Protein AF-0000000080321339 (afdb_homodimer)

Sequence (202 aa):
MTEELPDSTEELVVEAVRKAAEKTNPALVRVLEVHLKETTGMGLDVAYRDADAFIESVKKLFGEYGARFFELAIIGEIRDTFGIATAADTLRDVVRELKGMMTEELPDSTEELVVEAVRKAAEKTNPALVRVLEVHLKETTGMGLDVAYRDADAFIESVKKLFGEYGARFFELAIIGEIRDTFGIATAADTLRDVVRELKGM

pLDDT: mean 93.7, std 9.7, range [41.5, 98.88]

Structure (mmCIF, N/CA/C/O backbone):
data_AF-0000000080321339-model_v1
#
loop_
_entity.id
_entity.type
_entity.pdbx_description
1 polymer 'Nitrosopumilus output domain-containing protein'
#
loop_
_atom_site.group_PDB
_atom_site.id
_atom_site.type_symbol
_atom_site.label_atom_id
_atom_site.label_alt_id
_atom_site.label_comp_id
_atom_site.label_asym_id
_atom_site.label_entity_id
_atom_site.label_seq_id
_atom_site.pdbx_PDB_ins_code
_atom_site.Cartn_x
_atom_site.Cartn_y
_atom_site.Cartn_z
_atom_site.occupancy
_atom_site.B_iso_or_equiv
_atom_site.auth_seq_id
_atom_site.auth_comp_id
_atom_site.auth_asym_id
_atom_site.auth_atom_id
_atom_site.pdbx_PDB_model_num
ATOM 1 N N . MET A 1 1 ? -12.359 -5.969 15 1 43.62 1 MET A N 1
ATOM 2 C CA . MET A 1 1 ? -12.484 -5.258 16.266 1 43.62 1 MET A CA 1
ATOM 3 C C . MET A 1 1 ? -12.258 -3.762 16.078 1 43.62 1 MET A C 1
ATOM 5 O O . MET A 1 1 ? -11.242 -3.35 15.508 1 43.62 1 MET A O 1
ATOM 9 N N . THR A 1 2 ? -13.25 -3.023 16.266 1 48.56 2 THR A N 1
ATOM 10 C CA . THR A 1 2 ? -13.266 -1.59 16 1 48.56 2 THR A CA 1
ATOM 11 C C . THR A 1 2 ? -12.25 -0.866 16.891 1 48.56 2 THR A C 1
ATOM 13 O O . THR A 1 2 ? -12.375 -0.875 18.125 1 48.56 2 THR A O 1
ATOM 16 N N . GLU A 1 3 ? -11 -0.865 16.531 1 57 3 GLU A N 1
ATOM 17 C CA . GLU A 1 3 ? -10.102 -0.059 17.359 1 57 3 GLU A CA 1
ATOM 18 C C . GLU A 1 3 ? -10.703 1.316 17.641 1 57 3 GLU A C 1
ATOM 20 O O . GLU A 1 3 ? -11.422 1.871 16.812 1 57 3 GLU A O 1
ATOM 25 N N . GLU A 1 4 ? -10.68 1.662 18.891 1 65.06 4 GLU A N 1
ATOM 26 C CA . GLU A 1 4 ? -11.148 2.975 19.312 1 65.06 4 GLU A CA 1
ATOM 27 C C . GLU A 1 4 ? -10.594 4.078 18.422 1 65.06 4 GLU A C 1
ATOM 29 O O . GLU A 1 4 ? -9.422 4.051 18.047 1 65.06 4 GLU A O 1
ATOM 34 N N . LEU A 1 5 ? -11.5 4.879 17.844 1 71.25 5 LEU A N 1
ATOM 35 C CA . LEU A 1 5 ? -11.125 6.012 17 1 71.25 5 LEU A CA 1
ATOM 36 C C . LEU A 1 5 ? -10.195 6.957 17.766 1 71.25 5 LEU A C 1
ATOM 38 O O . LEU A 1 5 ? -10.422 7.254 18.938 1 71.25 5 LEU A O 1
ATOM 42 N N . PRO A 1 6 ? -9.125 7.301 17.047 1 79.25 6 PRO A N 1
ATOM 43 C CA . PRO A 1 6 ? -8.211 8.273 17.656 1 79.25 6 PRO A CA 1
ATOM 44 C C . PRO A 1 6 ? -8.906 9.594 18 1 79.25 6 PRO A C 1
ATOM 46 O O . PRO A 1 6 ? -9.961 9.906 17.438 1 79.25 6 PRO A O 1
ATOM 49 N N . ASP A 1 7 ? -8.391 10.391 18.891 1 82.81 7 ASP A N 1
ATOM 50 C CA . ASP A 1 7 ? -8.969 11.617 19.438 1 82.81 7 ASP A CA 1
ATOM 51 C C . ASP A 1 7 ? -9.023 12.719 18.391 1 82.81 7 ASP A C 1
ATOM 53 O O . ASP A 1 7 ? -9.82 13.656 18.5 1 82.81 7 ASP A O 1
ATOM 57 N N . SER A 1 8 ? -8.148 12.648 17.453 1 93 8 SER A N 1
ATOM 58 C CA . SER A 1 8 ? -8.102 13.648 16.391 1 93 8 SER A CA 1
ATOM 59 C C . SER A 1 8 ? -7.824 13 15.039 1 93 8 SER A C 1
ATOM 61 O O . SER A 1 8 ? -7.359 11.867 14.969 1 93 8 SER A O 1
ATOM 63 N N . THR A 1 9 ? -8.055 13.781 13.984 1 95.44 9 THR A N 1
ATOM 64 C CA . THR A 1 9 ? -7.766 13.289 12.648 1 95.44 9 THR A CA 1
ATOM 65 C C . THR A 1 9 ? -6.258 13.188 12.422 1 95.44 9 THR A C 1
ATOM 67 O O . THR A 1 9 ? -5.793 12.32 11.68 1 95.44 9 THR A O 1
ATOM 70 N N . GLU A 1 10 ? -5.562 14.078 13.062 1 96.62 10 GLU A N 1
ATOM 71 C CA . GLU A 1 10 ? -4.105 13.984 13.008 1 96.62 10 GLU A CA 1
ATOM 72 C C . GLU A 1 10 ? -3.617 12.664 13.586 1 96.62 10 GLU A C 1
ATOM 74 O O . GLU A 1 10 ? -2.812 11.961 12.961 1 96.62 10 GLU A O 1
ATOM 79 N N . GLU A 1 11 ? -4.086 12.266 14.758 1 96.69 11 GLU A N 1
ATOM 80 C CA . GLU A 1 11 ? -3.703 11.008 15.391 1 96.69 11 GLU A CA 1
ATOM 81 C C . GLU A 1 11 ? -4.11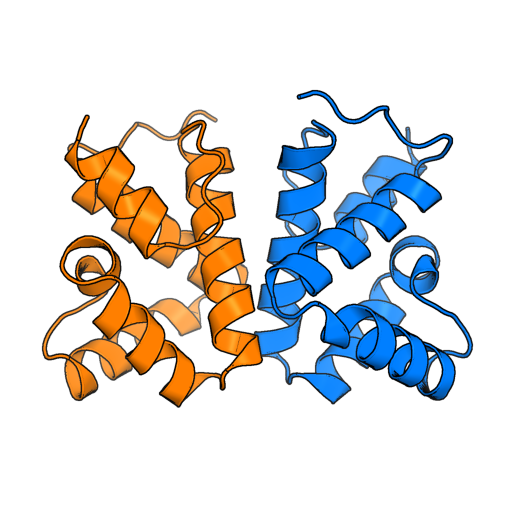3 9.812 14.531 1 96.69 11 GLU A C 1
ATOM 83 O O . GLU A 1 11 ? -3.412 8.805 14.492 1 96.69 11 GLU A O 1
ATOM 88 N N . LEU A 1 12 ? -5.25 9.977 13.922 1 96.56 12 LEU A N 1
ATOM 89 C CA . LEU A 1 12 ? -5.738 8.922 13.031 1 96.56 12 LEU A CA 1
ATOM 90 C C . LEU A 1 12 ? -4.746 8.664 11.906 1 96.56 12 LEU A C 1
ATOM 92 O O . LEU A 1 12 ? -4.398 7.516 11.633 1 96.56 12 LEU A O 1
ATOM 96 N N . VAL A 1 13 ? -4.254 9.703 11.266 1 98 13 VAL A N 1
ATOM 97 C CA . VAL A 1 13 ? -3.322 9.562 10.156 1 98 13 VAL A CA 1
ATOM 98 C C . VAL A 1 13 ? -1.993 9.008 10.656 1 98 13 VAL A C 1
ATOM 100 O O . VAL A 1 13 ? -1.409 8.117 10.031 1 98 13 VAL A O 1
ATOM 103 N N . VAL A 1 14 ? -1.528 9.477 11.766 1 98.19 14 VAL A N 1
ATOM 104 C CA . VAL A 1 14 ? -0.277 9.016 12.359 1 98.19 14 VAL A CA 1
ATOM 105 C C . VAL A 1 14 ? -0.374 7.527 12.672 1 98.19 14 VAL A C 1
ATOM 107 O O . VAL A 1 14 ? 0.552 6.762 12.383 1 98.19 14 VAL A O 1
ATOM 110 N N . GLU A 1 15 ? -1.452 7.094 13.188 1 97.44 15 GLU A N 1
ATOM 111 C CA . GLU A 1 15 ? -1.646 5.684 13.516 1 97.44 15 GLU A CA 1
ATOM 112 C C . GLU A 1 15 ? -1.708 4.828 12.258 1 97.44 15 GLU A C 1
ATOM 114 O O . GLU A 1 15 ? -1.212 3.701 12.242 1 97.44 15 GLU A O 1
ATOM 119 N N . ALA A 1 16 ? -2.367 5.359 11.25 1 97.31 16 ALA A N 1
ATOM 120 C CA . ALA A 1 16 ? -2.414 4.633 9.984 1 97.31 16 ALA A CA 1
ATOM 121 C C . ALA A 1 16 ? -1.013 4.422 9.422 1 97.31 16 ALA A C 1
ATOM 123 O O . ALA A 1 16 ? -0.689 3.336 8.938 1 97.31 16 ALA A O 1
ATOM 124 N N . VAL A 1 17 ? -0.16 5.465 9.445 1 98.5 17 VAL A N 1
ATOM 125 C CA . VAL A 1 17 ? 1.228 5.359 9 1 98.5 17 VAL A CA 1
ATOM 126 C C . VAL A 1 17 ? 1.954 4.305 9.828 1 98.5 17 VAL A C 1
ATOM 128 O O . VAL A 1 17 ? 2.646 3.443 9.281 1 98.5 17 VAL A O 1
ATOM 131 N N . ARG A 1 18 ? 1.815 4.379 11.125 1 97.94 18 ARG A N 1
ATOM 132 C CA . ARG A 1 18 ? 2.471 3.449 12.039 1 97.94 18 ARG A CA 1
ATOM 133 C C . ARG A 1 18 ? 2.062 2.01 11.742 1 97.94 18 ARG A C 1
ATOM 135 O O . ARG A 1 18 ? 2.916 1.126 11.641 1 97.94 18 ARG A O 1
ATOM 142 N N . LYS A 1 19 ? 0.807 1.792 11.57 1 96.5 19 LYS A N 1
ATOM 143 C CA . LYS A 1 19 ? 0.297 0.444 11.34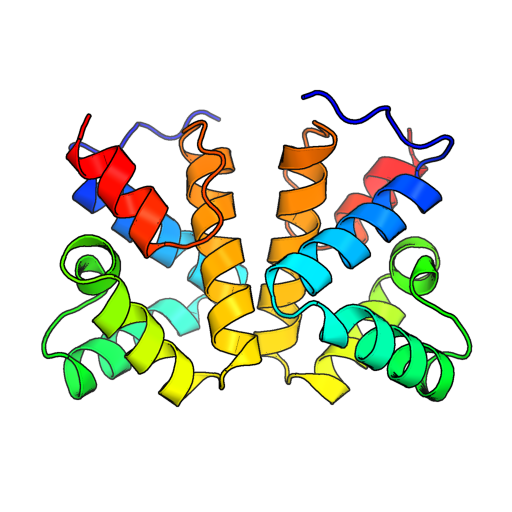4 1 96.5 19 LYS A CA 1
ATOM 144 C C . LYS A 1 19 ? 0.783 -0.104 10 1 96.5 19 LYS A C 1
ATOM 146 O O . LYS A 1 19 ? 1.188 -1.265 9.914 1 96.5 19 LYS A O 1
ATOM 151 N N . ALA A 1 20 ? 0.712 0.737 8.93 1 97.12 20 ALA A N 1
ATOM 152 C CA . ALA A 1 20 ? 1.227 0.312 7.629 1 97.12 20 ALA A CA 1
ATOM 153 C C . ALA A 1 20 ? 2.701 -0.072 7.719 1 97.12 20 ALA A C 1
ATOM 155 O O . ALA A 1 20 ? 3.115 -1.1 7.18 1 97.12 20 ALA A O 1
ATOM 156 N N . ALA A 1 21 ? 3.469 0.73 8.414 1 98.19 21 ALA A N 1
ATOM 157 C CA . ALA A 1 21 ? 4.898 0.468 8.578 1 98.19 21 ALA A CA 1
ATOM 158 C C . ALA A 1 21 ? 5.129 -0.798 9.398 1 98.19 21 ALA A C 1
ATOM 160 O O . ALA A 1 21 ? 5.965 -1.632 9.039 1 98.19 21 ALA A O 1
ATOM 161 N N . GLU A 1 22 ? 4.379 -0.923 10.469 1 96.94 22 GLU A N 1
ATOM 162 C CA . GLU A 1 22 ? 4.539 -2.068 11.359 1 96.94 22 GLU A CA 1
ATOM 163 C C . GLU A 1 22 ? 4.223 -3.377 10.633 1 96.94 22 GLU A C 1
ATOM 165 O O . GLU A 1 22 ? 4.883 -4.391 10.859 1 96.94 22 GLU A O 1
ATOM 170 N N . LYS A 1 23 ? 3.186 -3.379 9.805 1 94.12 23 LYS A N 1
ATOM 171 C CA . LYS A 1 23 ?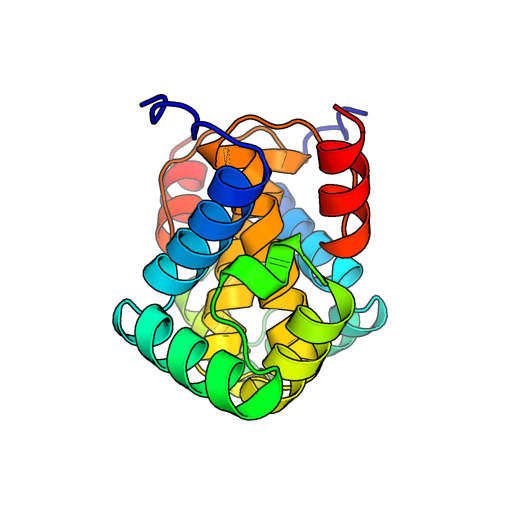 2.809 -4.566 9.039 1 94.12 23 LYS A CA 1
ATOM 172 C C . LYS A 1 23 ? 3.912 -4.965 8.062 1 94.12 23 LYS A C 1
ATOM 174 O O . LYS A 1 23 ? 4.012 -6.129 7.672 1 94.12 23 LYS A O 1
ATOM 179 N N . THR A 1 24 ? 4.691 -3.982 7.602 1 94.5 24 THR A N 1
ATOM 180 C CA . THR A 1 24 ? 5.816 -4.246 6.711 1 94.5 24 THR A CA 1
ATOM 181 C C . THR A 1 24 ? 7.004 -4.809 7.488 1 94.5 24 THR A C 1
ATOM 183 O O . THR A 1 24 ? 7.512 -5.883 7.164 1 94.5 24 THR A O 1
ATOM 186 N N . ASN A 1 25 ? 7.445 -4.137 8.406 1 94.75 25 ASN A N 1
ATOM 187 C CA . ASN A 1 25 ? 8.531 -4.449 9.328 1 94.75 25 ASN A CA 1
ATOM 188 C C . ASN A 1 25 ? 8.422 -3.641 10.617 1 94.75 25 ASN A C 1
ATOM 190 O O . ASN A 1 25 ? 8.477 -2.41 10.594 1 94.75 25 ASN A O 1
ATOM 194 N N . PRO A 1 26 ? 8.281 -4.344 11.75 1 92.94 26 PRO A N 1
ATOM 195 C CA . PRO A 1 26 ? 8.117 -3.621 13.008 1 92.94 26 PRO A CA 1
ATOM 196 C C . PRO A 1 26 ? 9.219 -2.598 13.25 1 92.94 26 PRO A C 1
ATOM 198 O O . PRO A 1 26 ? 8.984 -1.555 13.867 1 92.94 26 PRO A O 1
ATOM 201 N N . ALA A 1 27 ? 10.398 -2.85 12.766 1 94.81 27 ALA A N 1
ATOM 202 C CA . ALA A 1 27 ? 11.516 -1.935 12.984 1 94.81 27 ALA A CA 1
ATOM 203 C C . ALA A 1 27 ? 11.406 -0.711 12.078 1 94.81 27 ALA A C 1
ATOM 205 O O . ALA A 1 27 ? 12.094 0.291 12.297 1 94.81 27 ALA A O 1
ATOM 206 N N . LEU A 1 28 ? 10.578 -0.796 11.078 1 97.31 28 LEU A N 1
ATOM 207 C CA . LEU A 1 28 ? 10.484 0.267 10.086 1 97.31 28 LEU A CA 1
ATOM 208 C C . LEU A 1 28 ? 9.922 1.542 10.711 1 97.31 28 LEU A C 1
ATOM 210 O O . LEU A 1 28 ? 10.242 2.646 10.273 1 97.31 28 LEU A O 1
ATOM 214 N N . VAL A 1 29 ? 9.055 1.424 11.766 1 97.75 29 VAL A N 1
ATOM 215 C CA . VAL A 1 29 ? 8.484 2.594 12.422 1 97.75 29 VAL A CA 1
ATOM 216 C C . VAL A 1 29 ? 9.594 3.502 12.938 1 97.75 29 VAL A C 1
ATOM 218 O O . VAL A 1 29 ? 9.578 4.711 12.695 1 97.75 29 VAL A O 1
ATOM 221 N N . ARG A 1 30 ? 10.617 2.939 13.555 1 97.31 30 ARG A N 1
ATOM 222 C CA . ARG A 1 30 ? 11.734 3.709 14.094 1 97.31 30 ARG A CA 1
ATOM 223 C C . ARG A 1 30 ? 12.586 4.297 12.977 1 97.31 30 ARG A C 1
ATOM 225 O O . ARG A 1 30 ? 13 5.453 13.047 1 97.31 30 ARG A O 1
ATOM 232 N N . VAL A 1 31 ? 12.82 3.473 11.938 1 97.44 31 VAL A N 1
ATOM 233 C CA . VAL A 1 31 ? 13.602 3.93 10.78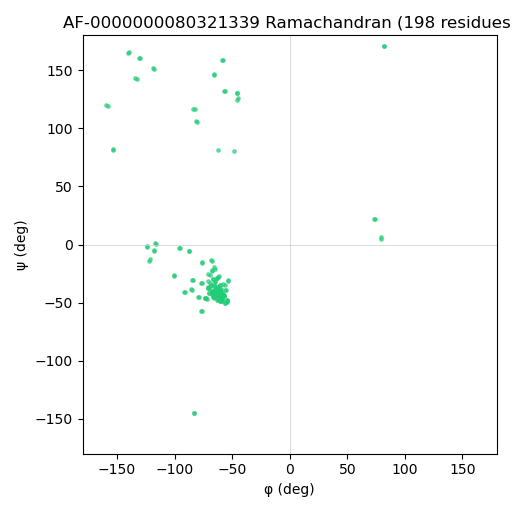9 1 97.44 31 VAL A CA 1
ATOM 234 C C . VAL A 1 31 ? 12.914 5.137 10.148 1 97.44 31 VAL A C 1
ATOM 236 O O . VAL A 1 31 ? 13.562 6.145 9.859 1 97.44 31 VAL A O 1
ATOM 239 N N . LEU A 1 32 ? 11.602 5.047 9.984 1 98.19 32 LEU A N 1
ATOM 240 C CA . LEU A 1 32 ? 10.828 6.133 9.398 1 98.19 32 LEU A CA 1
ATOM 241 C C . LEU A 1 32 ? 10.906 7.387 10.258 1 98.19 32 LEU A C 1
ATOM 243 O O . LEU A 1 32 ? 11.117 8.484 9.742 1 98.19 32 LEU A O 1
ATOM 247 N N . GLU A 1 33 ? 10.734 7.219 11.547 1 98.06 33 GLU A N 1
ATOM 248 C CA . GLU A 1 33 ? 10.766 8.352 12.469 1 98.06 33 GLU A CA 1
ATOM 249 C C . GLU A 1 33 ? 12.102 9.078 12.414 1 98.06 33 GLU A C 1
ATOM 251 O O . GLU A 1 33 ? 12.141 10.305 12.312 1 98.06 33 GLU A O 1
ATOM 256 N N . VAL A 1 34 ? 13.156 8.305 12.477 1 98.19 34 VAL A N 1
ATOM 257 C CA . VAL A 1 34 ? 14.492 8.898 12.453 1 98.19 34 VAL A CA 1
ATOM 258 C C . VAL A 1 34 ? 14.711 9.617 11.125 1 98.19 34 VAL A C 1
ATOM 260 O O . VAL A 1 34 ? 15.156 10.766 11.102 1 98.19 34 VAL A O 1
ATOM 263 N N . HIS A 1 35 ? 14.398 8.977 10.039 1 98.5 35 HIS A N 1
ATOM 264 C CA . HIS A 1 35 ? 14.578 9.539 8.703 1 98.5 35 HIS A CA 1
ATOM 265 C C . HIS A 1 35 ? 13.766 10.812 8.531 1 98.5 35 HIS A C 1
ATOM 267 O O . HIS A 1 35 ? 14.266 11.812 8.008 1 98.5 35 HIS A O 1
ATOM 273 N N . LEU A 1 36 ? 12.477 10.797 8.961 1 98.69 36 LEU A N 1
ATOM 274 C CA . LEU A 1 36 ? 11.602 11.953 8.836 1 98.69 36 LEU A CA 1
ATOM 275 C C . LEU A 1 36 ? 12.125 13.117 9.68 1 98.69 36 LEU A C 1
ATOM 277 O O . LEU A 1 36 ? 12.109 14.266 9.227 1 98.69 36 LEU A O 1
ATOM 281 N N . LYS A 1 37 ? 12.555 12.805 10.859 1 98.31 37 LYS A N 1
ATOM 282 C CA . LYS A 1 37 ? 13.109 13.852 11.703 1 98.31 37 LYS A CA 1
ATOM 283 C C . LYS A 1 37 ? 14.328 14.5 11.047 1 98.31 37 LYS A C 1
ATOM 285 O O . LYS A 1 37 ? 14.484 15.719 11.086 1 98.31 37 LYS A O 1
ATOM 290 N N . GLU A 1 38 ? 15.164 13.703 10.445 1 98.38 38 GLU A N 1
ATOM 291 C CA . GLU A 1 38 ? 16.375 14.195 9.805 1 98.38 38 GLU A CA 1
ATOM 292 C C . GLU A 1 38 ? 16.062 15.023 8.57 1 98.38 38 GLU A C 1
ATOM 294 O O . GLU A 1 38 ? 16.75 16 8.273 1 98.38 38 GLU A O 1
ATOM 299 N N . THR A 1 39 ? 15.055 14.641 7.879 1 98.12 39 THR A N 1
ATOM 300 C CA . THR A 1 39 ? 14.852 15.219 6.559 1 98.12 39 THR A CA 1
ATOM 301 C C . THR A 1 39 ? 13.789 16.312 6.605 1 98.12 39 THR A C 1
ATOM 303 O O . THR A 1 39 ? 13.773 17.203 5.754 1 98.12 39 THR A O 1
ATOM 306 N N . THR A 1 40 ? 12.82 16.297 7.551 1 98.06 40 THR A N 1
ATOM 307 C CA . THR A 1 40 ? 11.719 17.25 7.555 1 98.06 40 THR A CA 1
ATOM 308 C C . THR A 1 40 ? 11.68 18.031 8.867 1 98.06 40 THR A C 1
ATOM 310 O O . THR A 1 40 ? 10.969 19.031 8.984 1 98.06 40 THR A O 1
ATOM 313 N N . GLY A 1 41 ? 12.414 17.547 9.844 1 98.06 41 GLY A N 1
ATOM 314 C CA . GLY A 1 41 ? 12.383 18.141 11.164 1 98.06 41 GLY A CA 1
ATOM 315 C C . GLY A 1 41 ? 11.18 17.719 11.984 1 98.06 41 GLY A C 1
ATOM 316 O O . GLY A 1 41 ? 10.977 18.203 13.094 1 98.06 41 GLY A O 1
ATOM 317 N N . MET A 1 42 ? 10.32 16.75 11.523 1 98.12 42 MET A N 1
ATOM 318 C CA . MET A 1 42 ? 9.117 16.266 12.188 1 98.12 42 MET A CA 1
ATOM 319 C C . MET A 1 42 ? 9.086 14.75 12.227 1 98.12 42 MET A C 1
ATOM 321 O O . MET A 1 42 ? 9.836 14.094 11.5 1 98.12 42 MET A O 1
ATOM 325 N N . GLY A 1 43 ? 8.281 14.125 13.141 1 97.88 43 GLY A N 1
ATOM 326 C CA . GLY A 1 43 ? 8.055 12.688 13.18 1 97.88 43 GLY A CA 1
ATOM 327 C C . GLY A 1 43 ? 6.977 12.234 12.219 1 97.88 43 GLY A C 1
ATOM 328 O O . GLY A 1 43 ? 6.809 12.812 11.141 1 97.88 43 GLY A O 1
ATOM 329 N N . LEU A 1 44 ? 6.266 11.25 12.641 1 98.62 44 LEU A N 1
ATOM 330 C CA . LEU A 1 44 ? 5.23 10.672 11.789 1 98.62 44 LEU A CA 1
ATOM 331 C C . LEU A 1 44 ? 4.113 11.672 11.539 1 98.62 44 LEU A C 1
ATOM 333 O O . LEU A 1 44 ? 3.369 11.547 10.562 1 98.62 44 LEU A O 1
ATOM 337 N N . ASP A 1 45 ? 4.004 12.68 12.359 1 98.06 45 ASP A N 1
ATOM 338 C CA . ASP A 1 45 ? 2.912 13.641 12.258 1 98.06 45 ASP A CA 1
ATOM 339 C C . ASP A 1 45 ? 3.039 14.484 10.992 1 98.06 45 ASP A C 1
ATOM 341 O O . ASP A 1 45 ? 2.076 15.133 10.57 1 98.06 45 ASP A O 1
ATOM 345 N N . VAL A 1 46 ? 4.207 14.43 10.359 1 98.75 46 VAL A N 1
ATOM 346 C CA . VAL A 1 46 ? 4.391 15.172 9.117 1 98.75 46 VAL A CA 1
ATOM 347 C C . VAL A 1 46 ? 3.424 14.656 8.055 1 98.75 46 VAL A C 1
ATOM 349 O O . VAL A 1 46 ? 3.008 15.398 7.164 1 98.75 46 VAL A O 1
ATOM 352 N N . ALA A 1 47 ? 3.039 13.383 8.148 1 98.75 47 ALA A N 1
ATOM 353 C CA . ALA A 1 47 ? 2.102 12.797 7.195 1 98.75 47 ALA A CA 1
ATOM 354 C C . ALA A 1 47 ? 0.796 13.586 7.152 1 98.75 47 ALA A C 1
ATOM 356 O O . ALA A 1 47 ? 0.17 13.703 6.098 1 98.75 47 ALA A O 1
ATOM 357 N N . TYR A 1 48 ? 0.385 14.109 8.297 1 98.44 48 TYR A N 1
ATOM 358 C CA . TYR A 1 48 ? -0.842 14.891 8.398 1 98.44 48 TYR A CA 1
ATOM 359 C C . TYR A 1 48 ? -0.563 16.375 8.188 1 98.44 48 TYR A C 1
ATOM 361 O O . TYR A 1 48 ? -1.319 17.062 7.496 1 98.44 48 TYR A O 1
ATOM 369 N N . ARG A 1 49 ? 0.472 16.844 8.719 1 98.38 49 ARG A N 1
ATOM 370 C CA . ARG A 1 49 ? 0.753 18.281 8.75 1 98.38 49 ARG A CA 1
ATOM 371 C C . ARG A 1 49 ? 1.249 18.766 7.395 1 98.38 49 ARG A C 1
ATOM 373 O O . ARG A 1 49 ? 0.987 19.906 7.008 1 98.38 49 ARG A O 1
ATOM 380 N N . ASP A 1 50 ? 1.96 17.953 6.691 1 98.44 50 ASP A N 1
ATOM 381 C CA . ASP A 1 50 ? 2.51 18.266 5.375 1 98.44 50 ASP A CA 1
ATOM 382 C C . ASP A 1 50 ? 2.715 17 4.551 1 98.44 50 ASP A C 1
ATOM 384 O O . ASP A 1 50 ? 3.842 16.516 4.406 1 98.44 50 ASP A O 1
ATOM 388 N N . ALA A 1 51 ? 1.632 16.516 3.928 1 98.5 51 ALA A N 1
ATOM 389 C CA . ALA A 1 51 ? 1.612 15.234 3.225 1 98.5 51 ALA A CA 1
ATOM 390 C C . ALA A 1 51 ? 2.623 15.219 2.08 1 98.5 51 ALA A C 1
ATOM 392 O O . ALA A 1 51 ? 3.238 14.195 1.799 1 98.5 51 ALA A O 1
ATOM 393 N N . ASP A 1 52 ? 2.869 16.359 1.376 1 98.31 52 ASP A N 1
ATOM 394 C CA . ASP A 1 52 ? 3.824 16.422 0.275 1 98.31 52 ASP A CA 1
ATOM 395 C C . ASP A 1 52 ? 5.254 16.203 0.773 1 98.31 52 ASP A C 1
ATOM 397 O O . ASP A 1 52 ? 6.016 15.445 0.179 1 98.31 52 ASP A O 1
ATOM 401 N N . ALA A 1 53 ? 5.539 16.875 1.919 1 98.62 53 ALA A N 1
ATOM 402 C CA . ALA A 1 53 ? 6.867 16.703 2.496 1 98.62 53 ALA A CA 1
ATOM 403 C C . ALA A 1 53 ? 7.082 15.266 2.955 1 98.62 53 ALA A C 1
ATOM 405 O O . ALA A 1 53 ? 8.18 14.719 2.818 1 98.62 53 ALA A O 1
ATOM 406 N N . PHE A 1 54 ? 6.035 14.688 3.543 1 98.88 54 PHE A N 1
ATOM 407 C CA . PHE A 1 54 ? 6.09 13.289 3.957 1 98.88 54 PHE A CA 1
ATOM 408 C C . PHE A 1 54 ? 6.43 12.391 2.775 1 98.88 54 PHE A C 1
ATOM 410 O O . PHE A 1 54 ? 7.371 11.594 2.842 1 98.88 54 PHE A O 1
ATOM 417 N N . ILE A 1 55 ? 5.719 12.531 1.66 1 98.56 55 ILE A N 1
ATOM 418 C CA . ILE A 1 55 ? 5.875 11.648 0.512 1 98.56 55 ILE A CA 1
ATOM 419 C C . ILE A 1 55 ? 7.25 11.859 -0.12 1 98.56 55 ILE A C 1
ATOM 421 O O . ILE A 1 55 ? 7.906 10.898 -0.527 1 98.56 55 ILE A O 1
ATOM 425 N N . GLU A 1 56 ? 7.73 13.109 -0.225 1 98.44 56 GLU A N 1
ATOM 426 C CA . GLU A 1 56 ? 9.062 13.375 -0.761 1 98.44 56 GLU A CA 1
ATOM 427 C C . GLU A 1 56 ? 10.141 12.711 0.089 1 98.44 56 GLU A C 1
ATOM 429 O O . GLU A 1 56 ? 11.117 12.172 -0.443 1 98.44 56 GLU A O 1
ATOM 434 N N . SER A 1 57 ? 9.969 12.766 1.405 1 98.56 57 SER A N 1
ATOM 435 C CA . SER A 1 57 ? 10.93 12.133 2.303 1 98.56 57 SER A CA 1
ATOM 436 C C . SER A 1 57 ? 10.922 10.609 2.137 1 98.56 57 SER A C 1
ATOM 438 O O . SER A 1 57 ? 11.984 9.984 2.109 1 98.56 57 SER A O 1
ATOM 440 N N . VAL A 1 58 ? 9.773 10.008 2.012 1 98.25 58 VAL A N 1
ATOM 441 C CA . VAL A 1 58 ? 9.625 8.562 1.854 1 98.25 58 VAL A CA 1
ATOM 442 C C . VAL A 1 58 ? 10.227 8.125 0.521 1 98.25 58 VAL A C 1
ATOM 444 O O . VAL A 1 58 ? 10.836 7.059 0.428 1 98.25 58 VAL A O 1
ATOM 447 N N . LYS A 1 59 ? 10.117 8.961 -0.513 1 97.75 59 LYS A N 1
ATOM 448 C CA . LYS A 1 59 ? 10.727 8.672 -1.806 1 97.75 59 LYS A CA 1
ATOM 449 C C . LYS A 1 59 ? 12.242 8.531 -1.681 1 97.75 59 LYS A C 1
ATOM 451 O O . LYS A 1 59 ? 12.852 7.699 -2.35 1 97.75 59 LYS A O 1
ATOM 456 N N . LYS A 1 60 ? 12.766 9.352 -0.858 1 97.31 60 LYS A N 1
ATOM 457 C CA . LYS A 1 60 ? 14.211 9.297 -0.651 1 97.31 60 LYS A CA 1
ATOM 458 C C . LYS A 1 60 ? 14.625 7.98 -0.011 1 97.31 60 LYS A C 1
ATOM 460 O O . LYS A 1 60 ? 15.711 7.465 -0.285 1 97.31 60 LYS A O 1
ATOM 465 N N . LEU A 1 61 ? 13.766 7.457 0.774 1 95.62 61 LEU A N 1
ATOM 466 C CA . LEU A 1 61 ? 14.078 6.25 1.527 1 95.62 61 LEU A CA 1
ATOM 467 C C . LEU A 1 61 ? 13.789 5.004 0.7 1 95.62 61 LEU A C 1
ATOM 469 O O . LEU A 1 61 ? 14.562 4.043 0.726 1 95.62 61 LEU A O 1
ATOM 473 N N . PHE A 1 62 ? 12.734 4.957 -0.083 1 96.19 62 PHE A N 1
ATOM 474 C CA . PHE A 1 62 ? 12.258 3.719 -0.689 1 96.19 62 PHE A CA 1
ATOM 475 C C . PHE A 1 62 ? 12.172 3.857 -2.205 1 96.19 62 PHE A C 1
ATOM 477 O O . PHE A 1 62 ? 11.789 2.912 -2.898 1 96.19 62 PHE A O 1
ATOM 484 N N . GLY A 1 63 ? 12.477 5.016 -2.779 1 94.81 63 GLY A N 1
ATOM 485 C CA . GLY A 1 63 ? 12.312 5.25 -4.203 1 94.81 63 GLY A CA 1
ATOM 486 C C . GLY A 1 63 ? 10.891 5.613 -4.586 1 94.81 63 GLY A C 1
ATOM 487 O O . GLY A 1 63 ? 9.992 5.594 -3.744 1 94.81 63 GLY A O 1
ATOM 488 N N . GLU A 1 64 ? 10.688 6.027 -5.832 1 95.19 64 GLU A N 1
ATOM 489 C CA . GLU A 1 64 ? 9.422 6.547 -6.336 1 95.19 64 GLU A CA 1
ATOM 490 C C . GLU A 1 64 ? 8.312 5.512 -6.207 1 95.19 64 GLU A C 1
ATOM 492 O O . GLU A 1 64 ? 7.254 5.797 -5.645 1 95.19 64 GLU A O 1
ATOM 497 N N . TYR A 1 65 ? 8.562 4.281 -6.621 1 94.88 65 TYR A N 1
ATOM 498 C CA . TYR A 1 65 ? 7.539 3.242 -6.598 1 94.88 65 TYR A CA 1
ATOM 499 C C . TYR A 1 65 ? 7.246 2.799 -5.168 1 94.88 65 TYR A C 1
ATOM 501 O O . TYR A 1 65 ? 6.082 2.662 -4.781 1 94.88 65 TYR A O 1
ATOM 509 N N . GLY A 1 66 ? 8.336 2.545 -4.379 1 96.5 66 GLY A N 1
ATOM 510 C CA . GLY A 1 66 ? 8.148 2.18 -2.986 1 96.5 66 GLY A CA 1
ATOM 511 C C . GLY A 1 66 ? 7.332 3.195 -2.207 1 96.5 66 GLY A C 1
ATOM 512 O O . GLY A 1 66 ? 6.473 2.824 -1.402 1 96.5 66 GLY A O 1
ATOM 513 N N . ALA A 1 67 ? 7.559 4.445 -2.492 1 97.56 67 ALA A N 1
ATOM 514 C CA . ALA A 1 67 ? 6.836 5.512 -1.805 1 97.56 67 ALA A CA 1
ATOM 515 C C . ALA A 1 67 ? 5.355 5.496 -2.174 1 97.56 67 ALA A C 1
ATOM 517 O O . ALA A 1 67 ? 4.492 5.672 -1.31 1 97.56 67 ALA A O 1
ATOM 518 N N . ARG A 1 68 ? 5.066 5.301 -3.412 1 97.81 68 ARG A N 1
ATOM 519 C CA . ARG A 1 68 ? 3.682 5.273 -3.865 1 97.81 68 ARG A CA 1
ATOM 520 C C . ARG A 1 68 ? 2.939 4.074 -3.281 1 97.81 68 ARG A C 1
ATOM 522 O O . ARG A 1 68 ? 1.799 4.203 -2.832 1 97.81 68 ARG A O 1
ATOM 529 N N . PHE A 1 69 ? 3.633 2.92 -3.26 1 97.88 69 PHE A N 1
ATOM 530 C CA . PHE A 1 69 ? 3.035 1.741 -2.646 1 97.88 69 PHE A CA 1
ATOM 531 C C . PHE A 1 69 ? 2.723 1.997 -1.176 1 97.88 69 PHE A C 1
ATOM 533 O O . PHE A 1 69 ? 1.642 1.651 -0.696 1 97.88 69 PHE A O 1
ATOM 540 N N . PHE A 1 70 ? 3.689 2.578 -0.469 1 98.38 70 PHE A N 1
ATOM 541 C CA . PHE A 1 70 ? 3.506 2.869 0.947 1 98.38 70 PHE A CA 1
ATOM 542 C C . PHE A 1 70 ? 2.328 3.814 1.157 1 98.38 70 PHE A C 1
ATOM 544 O O . PHE A 1 70 ? 1.526 3.623 2.072 1 98.38 70 PHE A O 1
ATOM 551 N N . GLU A 1 71 ? 2.275 4.816 0.3 1 98.44 71 GLU A N 1
ATOM 552 C CA . GLU A 1 71 ? 1.16 5.758 0.336 1 98.44 71 GLU A CA 1
ATOM 553 C C . GLU A 1 71 ? -0.178 5.031 0.237 1 98.44 71 GLU A C 1
ATOM 555 O O . GLU A 1 71 ? -1.091 5.289 1.023 1 98.44 71 GLU A O 1
ATOM 560 N N . LEU A 1 72 ? -0.288 4.168 -0.708 1 96.88 72 LEU A N 1
ATOM 561 C CA . LEU A 1 72 ? -1.516 3.4 -0.891 1 96.88 72 LEU A CA 1
ATOM 562 C C . LEU A 1 72 ? -1.8 2.531 0.33 1 96.88 72 LEU A C 1
ATOM 564 O O . LEU A 1 72 ? -2.957 2.365 0.723 1 96.88 72 LEU A O 1
ATOM 568 N N . ALA A 1 73 ? -0.75 1.928 0.916 1 96.56 73 ALA A N 1
ATOM 569 C CA . ALA A 1 73 ? -0.923 1.113 2.117 1 96.56 73 ALA A CA 1
ATOM 570 C C . ALA A 1 73 ? -1.475 1.948 3.27 1 96.56 73 ALA A C 1
ATOM 572 O O . ALA A 1 73 ? -2.334 1.485 4.023 1 96.56 73 ALA A O 1
ATOM 573 N N . ILE A 1 74 ? -0.98 3.111 3.422 1 97.94 74 ILE A N 1
ATOM 574 C CA . ILE A 1 74 ? -1.443 4.008 4.477 1 97.94 74 ILE A CA 1
ATOM 575 C C . ILE A 1 74 ? -2.924 4.32 4.273 1 97.94 74 ILE A C 1
ATOM 577 O O . ILE A 1 74 ? -3.715 4.25 5.219 1 97.94 74 ILE A O 1
ATOM 581 N N . ILE A 1 75 ? -3.268 4.625 3.062 1 97.25 75 ILE A N 1
ATOM 582 C CA . ILE A 1 75 ? -4.652 4.957 2.748 1 97.25 75 ILE A CA 1
ATOM 583 C C . ILE A 1 75 ? -5.543 3.742 3.008 1 97.25 75 ILE A C 1
ATOM 585 O O . ILE A 1 75 ? -6.652 3.881 3.531 1 97.25 75 ILE A O 1
ATOM 589 N N . GLY A 1 76 ? -5.031 2.594 2.695 1 94.31 76 GLY A N 1
ATOM 590 C CA . GLY A 1 76 ? -5.75 1.375 3.035 1 94.31 76 GLY A CA 1
ATOM 591 C C . GLY A 1 76 ? -6.016 1.233 4.52 1 94.31 76 GLY A C 1
ATOM 592 O O . GLY A 1 76 ? -7.109 0.83 4.926 1 94.31 76 GLY A O 1
ATOM 593 N N . GLU A 1 77 ? -5.035 1.552 5.293 1 94.75 77 GLU A N 1
ATOM 594 C CA . GLU A 1 77 ? -5.211 1.486 6.738 1 94.75 77 GLU A CA 1
ATOM 595 C C . GLU A 1 77 ? -6.297 2.455 7.203 1 94.75 77 GLU A C 1
ATOM 597 O O . GLU A 1 77 ? -7.082 2.133 8.094 1 94.75 77 GLU A O 1
ATOM 602 N N . ILE A 1 78 ? -6.293 3.602 6.637 1 95.25 78 ILE A N 1
ATOM 603 C CA . ILE A 1 78 ? -7.281 4.613 7.008 1 95.25 78 ILE A CA 1
ATOM 604 C C . ILE A 1 78 ? -8.688 4.086 6.734 1 95.25 78 ILE A C 1
ATOM 606 O O . ILE A 1 78 ? -9.586 4.23 7.566 1 95.25 78 ILE A O 1
ATOM 610 N N . ARG A 1 79 ? -8.812 3.436 5.668 1 92.88 79 ARG A N 1
ATOM 611 C CA . ARG A 1 79 ? -10.109 2.875 5.309 1 92.88 79 ARG A CA 1
ATOM 612 C C . ARG A 1 79 ? -10.445 1.671 6.18 1 92.88 79 ARG A C 1
ATOM 614 O O . ARG A 1 79 ? -11.531 1.604 6.762 1 92.88 79 ARG A O 1
ATOM 621 N N . ASP A 1 80 ? -9.484 0.807 6.332 1 88.31 80 ASP A N 1
ATOM 622 C CA . ASP A 1 80 ? -9.727 -0.501 6.934 1 88.31 80 ASP A CA 1
ATOM 623 C C . ASP A 1 80 ? -9.789 -0.403 8.453 1 88.31 80 ASP A C 1
ATOM 625 O O . ASP A 1 80 ? -10.648 -1.022 9.086 1 88.31 80 ASP A O 1
ATOM 629 N N . THR A 1 81 ? -8.898 0.277 8.945 1 86.75 81 THR A N 1
ATOM 630 C CA . THR A 1 81 ? -8.75 0.302 10.398 1 86.75 81 THR A CA 1
ATOM 631 C C . THR A 1 81 ? -9.688 1.338 11.016 1 86.75 81 THR A C 1
ATOM 633 O O . THR A 1 81 ? -10.281 1.096 12.07 1 86.75 81 THR A O 1
ATOM 636 N N . PHE A 1 82 ? -9.953 2.406 10.242 1 87.94 82 PHE A N 1
ATOM 637 C CA . PHE A 1 82 ? -10.672 3.488 10.898 1 87.94 82 PHE A CA 1
ATOM 638 C C . PHE A 1 82 ? -12.023 3.723 10.234 1 87.94 82 PHE A C 1
ATOM 640 O O . PHE A 1 82 ? -12.789 4.586 10.664 1 87.94 82 PHE A O 1
ATOM 647 N N . GLY A 1 83 ? -12.25 3.02 9.18 1 87.5 83 GLY A N 1
ATOM 648 C CA . GLY A 1 83 ? -13.57 3.018 8.578 1 87.5 83 GLY A CA 1
ATOM 649 C C . GLY A 1 83 ? -13.898 4.309 7.844 1 87.5 83 GLY A C 1
ATOM 650 O O . GLY A 1 83 ? -15.062 4.688 7.734 1 87.5 83 GLY A O 1
ATOM 651 N N . ILE A 1 84 ? -12.867 5 7.473 1 88 84 ILE A N 1
ATOM 652 C CA . ILE A 1 84 ? -13.086 6.254 6.758 1 88 84 ILE A CA 1
ATOM 653 C C . ILE A 1 84 ? -13.289 5.969 5.27 1 88 84 ILE A C 1
ATOM 655 O O . ILE A 1 84 ? -12.391 5.473 4.594 1 88 84 ILE A O 1
ATOM 659 N N . ALA A 1 85 ? -14.43 6.297 4.859 1 87.06 85 ALA A N 1
ATOM 660 C CA . ALA A 1 85 ? -14.742 6.102 3.447 1 87.06 85 ALA A CA 1
ATOM 661 C C . ALA A 1 85 ? -14.18 7.234 2.598 1 87.06 85 ALA A C 1
ATOM 663 O O . ALA A 1 85 ? -14.469 8.406 2.848 1 87.06 85 ALA A O 1
ATOM 664 N N . THR A 1 86 ? -13.156 7.004 1.903 1 90.56 86 THR A N 1
ATOM 665 C CA . THR A 1 86 ? -12.586 7.973 0.969 1 90.56 86 THR A CA 1
ATOM 666 C C . THR A 1 86 ? -12.281 7.312 -0.374 1 90.56 86 THR A C 1
ATOM 668 O O . THR A 1 86 ? -11.836 6.164 -0.421 1 90.56 86 THR A O 1
ATOM 671 N N . ALA A 1 87 ? -12.516 8.086 -1.436 1 88.5 87 ALA A N 1
ATOM 672 C CA . ALA A 1 87 ? -12.172 7.617 -2.775 1 88.5 87 ALA A CA 1
ATOM 673 C C . ALA A 1 87 ? -10.805 8.133 -3.203 1 88.5 87 ALA A C 1
ATOM 675 O O . ALA A 1 87 ? -10.32 7.809 -4.289 1 88.5 87 ALA A O 1
ATOM 676 N N . ALA A 1 88 ? -10.219 8.945 -2.32 1 92.12 88 ALA A N 1
ATOM 677 C CA . ALA A 1 88 ? -8.93 9.539 -2.648 1 92.12 88 ALA A CA 1
ATOM 678 C C . ALA A 1 88 ? -7.84 8.477 -2.754 1 92.12 88 ALA A C 1
ATOM 680 O O . ALA A 1 88 ? -7.824 7.516 -1.981 1 92.12 88 ALA A O 1
ATOM 681 N N . ASP A 1 89 ? -6.91 8.773 -3.688 1 91.56 89 ASP A N 1
ATOM 682 C CA . ASP A 1 89 ? -5.84 7.797 -3.885 1 91.56 89 ASP A CA 1
ATOM 683 C C . ASP A 1 89 ? -4.48 8.383 -3.52 1 91.56 89 ASP A C 1
ATOM 685 O O . ASP A 1 89 ? -3.443 7.766 -3.758 1 91.56 89 ASP A O 1
ATOM 689 N N . THR A 1 90 ? -4.496 9.594 -3.096 1 97 90 THR A N 1
ATOM 690 C CA . THR A 1 90 ? -3.268 10.18 -2.574 1 97 90 THR A CA 1
ATOM 691 C C . THR A 1 90 ? -3.438 10.578 -1.11 1 97 90 THR A C 1
ATOM 693 O O . THR A 1 90 ? -4.543 10.914 -0.679 1 97 90 THR A O 1
ATOM 696 N N . LEU A 1 91 ? -2.363 10.562 -0.389 1 98.25 91 LEU A N 1
ATOM 697 C CA . LEU A 1 91 ? -2.4 10.945 1.018 1 98.25 91 LEU A CA 1
ATOM 698 C C . LEU A 1 91 ? -2.771 12.422 1.169 1 98.25 91 LEU A C 1
ATOM 700 O O . LEU A 1 91 ? -3.52 12.781 2.078 1 98.25 91 LEU A O 1
ATOM 704 N N . ARG A 1 92 ? -2.252 13.234 0.246 1 98.19 92 ARG A N 1
ATOM 705 C CA . ARG A 1 92 ? -2.574 14.656 0.255 1 98.19 92 ARG A CA 1
ATOM 706 C C . ARG A 1 92 ? -4.082 14.883 0.229 1 98.19 92 ARG A C 1
ATOM 708 O O . ARG A 1 92 ? -4.617 15.641 1.038 1 98.19 92 ARG A O 1
ATOM 715 N N . ASP A 1 93 ? -4.773 14.195 -0.655 1 97.75 93 ASP A N 1
ATOM 716 C CA . ASP A 1 93 ? -6.211 14.383 -0.815 1 97.75 93 ASP A CA 1
ATOM 717 C C . ASP A 1 93 ? -6.977 13.82 0.38 1 97.75 93 ASP A C 1
ATOM 719 O O . ASP A 1 93 ? -7.977 14.391 0.811 1 97.75 93 ASP A O 1
ATOM 723 N N . VAL A 1 94 ? -6.523 12.703 0.92 1 97.56 94 VAL A N 1
ATOM 724 C CA . VAL A 1 94 ? -7.164 12.133 2.1 1 97.56 94 VAL A CA 1
ATOM 725 C C . VAL A 1 94 ? -7.047 13.102 3.273 1 97.56 94 VAL A C 1
ATOM 727 O O . VAL A 1 94 ? -8.023 13.344 3.986 1 97.56 94 VAL A O 1
ATOM 730 N N . VAL A 1 95 ? -5.859 13.664 3.467 1 97.94 95 VAL A N 1
AT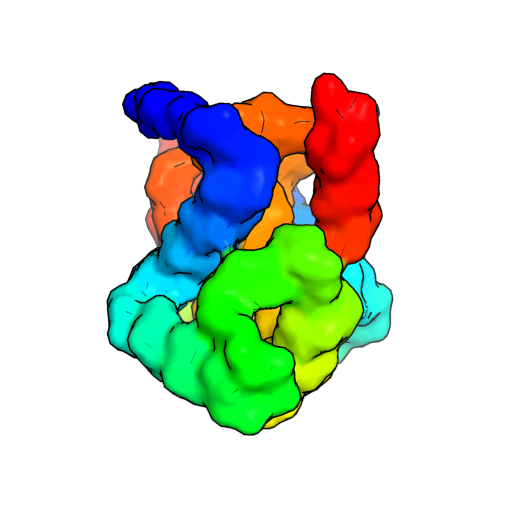OM 731 C CA . VAL A 1 95 ? -5.621 14.594 4.57 1 97.94 95 VAL A CA 1
ATOM 732 C C . VAL A 1 95 ? -6.492 15.836 4.398 1 97.94 95 VAL A C 1
ATOM 734 O O . VAL A 1 95 ? -7.074 16.328 5.367 1 97.94 95 VAL A O 1
ATOM 737 N N . ARG A 1 96 ? -6.59 16.281 3.148 1 97.44 96 ARG A N 1
ATOM 738 C CA . ARG A 1 96 ? -7.457 17.422 2.867 1 97.44 96 ARG A CA 1
ATOM 739 C C . ARG A 1 96 ? -8.906 17.109 3.25 1 97.44 96 ARG A C 1
ATOM 741 O O . ARG A 1 96 ? -9.578 17.938 3.857 1 97.44 96 ARG A O 1
ATOM 748 N N . GLU A 1 97 ? -9.383 15.945 2.896 1 96.44 97 GLU A N 1
ATOM 749 C CA . GLU A 1 97 ? -10.734 15.531 3.258 1 96.44 97 GLU A CA 1
ATOM 750 C C . GLU A 1 97 ? -10.914 15.5 4.773 1 96.44 97 GLU A C 1
ATOM 752 O O . GLU A 1 97 ? -11.938 15.969 5.289 1 96.44 97 GLU A O 1
ATOM 757 N N . LEU A 1 98 ? -9.945 15.008 5.477 1 95.56 98 LEU A N 1
ATOM 758 C CA . LEU A 1 98 ? -10.023 14.844 6.926 1 95.56 98 LEU A CA 1
ATOM 759 C C . LEU A 1 98 ? -9.984 16.188 7.633 1 95.56 98 LEU A C 1
ATOM 761 O O . LEU A 1 98 ? -10.625 16.375 8.664 1 95.56 98 LEU A O 1
ATOM 765 N N . LYS A 1 99 ? -9.219 17.031 7.09 1 95.56 99 LYS A N 1
ATOM 766 C CA . LYS A 1 99 ? -9.141 18.359 7.668 1 95.56 99 LYS A CA 1
ATOM 767 C C . LYS A 1 99 ? -10.453 19.125 7.488 1 95.56 99 LYS A C 1
ATOM 769 O O . LYS A 1 99 ? -10.758 20.047 8.242 1 95.56 99 LYS A O 1
ATOM 774 N N . GLY A 1 100 ? -11.164 18.656 6.484 1 88.38 100 GLY A N 1
ATOM 775 C CA . GLY A 1 100 ? -12.445 19.312 6.242 1 88.38 100 GLY A CA 1
ATOM 776 C C . GLY A 1 100 ? -13.578 18.703 7.051 1 88.38 100 GLY A C 1
ATOM 777 O O . GLY A 1 100 ? -14.711 19.188 6.996 1 88.38 100 GLY A O 1
ATOM 778 N N . MET A 1 101 ? -13.391 17.656 7.758 1 79.06 101 MET A N 1
ATOM 779 C CA . MET A 1 101 ? -14.383 17.031 8.625 1 79.06 101 MET A CA 1
ATOM 780 C C . MET A 1 101 ? -14.438 17.719 9.977 1 79.06 101 MET A C 1
ATOM 782 O O . MET A 1 101 ? -15.516 17.859 10.57 1 79.06 101 MET A O 1
ATOM 786 N N . MET B 1 1 ? -19 3.111 -6.617 1 41.5 1 MET B N 1
ATOM 787 C CA . MET B 1 1 ? -19.672 2.314 -7.637 1 41.5 1 MET B CA 1
ATOM 788 C C . MET B 1 1 ? -19.234 0.855 -7.562 1 41.5 1 MET B C 1
ATOM 790 O O . MET B 1 1 ? -18.031 0.563 -7.5 1 41.5 1 MET B O 1
ATOM 794 N N . THR B 1 2 ? -20.047 0.097 -7.004 1 46.06 2 THR B N 1
ATOM 795 C CA . THR B 1 2 ? -19.797 -1.326 -6.805 1 46.06 2 THR B CA 1
ATOM 796 C C . THR B 1 2 ? -19.312 -1.973 -8.102 1 46.06 2 THR B C 1
ATOM 798 O O . THR B 1 2 ? -20.047 -2.014 -9.094 1 46.06 2 THR B O 1
ATOM 801 N N . GLU B 1 3 ? -18.031 -1.817 -8.414 1 56.62 3 GLU B N 1
ATOM 802 C CA . GLU B 1 3 ? -17.641 -2.533 -9.625 1 56.62 3 GLU B CA 1
ATOM 803 C C . GLU B 1 3 ? -18.188 -3.961 -9.625 1 56.62 3 GLU B C 1
ATOM 805 O O . GLU B 1 3 ? -18.328 -4.574 -8.562 1 56.62 3 GLU B O 1
ATOM 810 N N . GLU B 1 4 ? -18.797 -4.34 -10.688 1 64.38 4 GLU B N 1
ATOM 811 C CA . GLU B 1 4 ? -19.281 -5.707 -10.844 1 64.38 4 GLU B CA 1
ATOM 812 C C . GLU B 1 4 ? -18.234 -6.723 -10.398 1 64.38 4 GLU B C 1
ATOM 814 O O . GLU B 1 4 ? -17.047 -6.562 -10.688 1 64.38 4 GLU B O 1
ATOM 819 N N . LEU B 1 5 ? -18.594 -7.633 -9.484 1 70.94 5 LEU B N 1
ATOM 820 C CA . LEU B 1 5 ? -17.734 -8.695 -8.984 1 70.94 5 LEU B CA 1
ATOM 821 C C . LEU B 1 5 ? -17.219 -9.562 -10.133 1 70.94 5 LEU B C 1
ATOM 823 O O . LEU B 1 5 ? -17.984 -9.914 -11.031 1 70.94 5 LEU B O 1
ATOM 827 N N . PRO B 1 6 ? -15.906 -9.773 -10.07 1 78.75 6 PRO B N 1
ATOM 828 C CA . PRO B 1 6 ? -15.336 -10.664 -11.086 1 78.75 6 PRO B CA 1
ATOM 829 C C . PRO B 1 6 ? -15.953 -12.062 -11.062 1 78.75 6 PRO B C 1
ATOM 831 O O . PRO B 1 6 ? -16.531 -12.469 -10.047 1 78.75 6 PRO B O 1
ATOM 834 N N . ASP B 1 7 ? -15.883 -12.836 -12.094 1 82.62 7 ASP B N 1
ATOM 835 C CA . ASP B 1 7 ? -16.531 -14.125 -12.297 1 82.62 7 ASP B CA 1
ATOM 836 C C . ASP B 1 7 ? -15.898 -15.195 -11.406 1 82.62 7 ASP B C 1
ATOM 838 O O . ASP B 1 7 ? -16.531 -16.219 -11.125 1 82.62 7 ASP B O 1
ATOM 842 N N . SER B 1 8 ? -14.68 -14.992 -11.047 1 92.94 8 SER B N 1
ATOM 843 C CA . SER B 1 8 ? -13.977 -15.953 -10.203 1 92.94 8 SER B CA 1
ATOM 844 C C . SER B 1 8 ? -13.102 -15.242 -9.18 1 92.94 8 SER B C 1
ATOM 846 O O . SER B 1 8 ? -12.789 -14.055 -9.328 1 92.94 8 SER B O 1
ATOM 848 N N . THR B 1 9 ? -12.672 -16 -8.188 1 95.38 9 THR B N 1
ATOM 849 C CA . THR B 1 9 ? -11.773 -15.445 -7.184 1 95.38 9 THR B CA 1
ATOM 850 C C . THR B 1 9 ? -10.398 -15.172 -7.785 1 95.38 9 THR B C 1
ATOM 852 O O . THR B 1 9 ? -9.711 -14.234 -7.375 1 95.38 9 THR B O 1
ATOM 855 N N . GLU B 1 10 ? -10.016 -15.992 -8.719 1 96.62 10 GLU B N 1
ATOM 856 C CA . GLU B 1 10 ? -8.773 -15.734 -9.438 1 96.62 10 GLU B CA 1
ATOM 857 C C . GLU B 1 10 ? -8.812 -14.383 -10.148 1 96.62 10 GLU B C 1
ATOM 859 O O . GLU B 1 10 ? -7.891 -13.578 -10.016 1 96.62 10 GLU B O 1
ATOM 864 N N . GLU B 1 11 ? -9.883 -14.078 -10.891 1 96.62 11 GLU B N 1
ATOM 865 C CA . GLU B 1 11 ? -10.031 -12.805 -11.586 1 96.62 11 GLU B CA 1
ATOM 866 C C . GLU B 1 11 ? -10.055 -11.641 -10.602 1 96.62 11 GLU B C 1
ATOM 868 O O . GLU B 1 11 ? -9.547 -10.555 -10.906 1 96.62 11 GLU B O 1
ATOM 873 N N . LEU B 1 12 ? -10.672 -11.914 -9.492 1 96.44 12 LEU B N 1
ATOM 874 C CA . LEU B 1 12 ? -10.727 -10.898 -8.445 1 96.44 12 LEU B CA 1
ATOM 875 C C . LEU B 1 12 ? -9.328 -10.492 -8 1 96.44 12 LEU B C 1
ATOM 877 O O . LEU B 1 12 ? -9.016 -9.305 -7.91 1 96.44 12 LEU B O 1
ATOM 881 N N . VAL B 1 13 ? -8.469 -11.438 -7.746 1 97.94 13 VAL B N 1
ATOM 882 C CA . VAL B 1 13 ? -7.109 -11.164 -7.289 1 97.94 13 VAL B CA 1
ATOM 883 C C . VAL B 1 13 ? -6.316 -10.484 -8.406 1 97.94 13 VAL B C 1
ATOM 885 O O . VAL B 1 13 ? -5.594 -9.516 -8.156 1 97.94 13 VAL B O 1
ATOM 888 N N . VAL B 1 14 ? -6.445 -10.938 -9.609 1 98.12 14 VAL B N 1
ATOM 889 C CA . VAL B 1 14 ? -5.754 -10.352 -10.758 1 98.12 14 VAL B CA 1
ATOM 890 C C . VAL B 1 14 ? -6.164 -8.891 -10.93 1 98.12 14 VAL B C 1
ATOM 892 O O . VAL B 1 14 ? -5.316 -8.023 -11.148 1 98.12 14 VAL B O 1
ATOM 895 N N . GLU B 1 15 ? -7.41 -8.602 -10.789 1 97.25 15 GLU B N 1
ATOM 896 C CA . GLU B 1 15 ? -7.902 -7.234 -10.914 1 97.25 15 GLU B CA 1
ATOM 897 C C . GLU B 1 15 ? -7.379 -6.355 -9.789 1 97.25 15 GLU B C 1
ATOM 899 O O . GLU B 1 15 ? -7.078 -5.18 -9.992 1 97.25 15 GLU B O 1
ATOM 904 N N . ALA B 1 16 ? -7.355 -6.914 -8.594 1 97.19 16 ALA B N 1
ATOM 905 C CA . ALA B 1 16 ? -6.809 -6.16 -7.473 1 97.19 16 ALA B CA 1
ATOM 906 C C . ALA B 1 16 ? -5.352 -5.781 -7.723 1 97.19 16 ALA B C 1
ATOM 908 O O . ALA B 1 16 ? -4.938 -4.656 -7.441 1 97.19 16 ALA B O 1
ATOM 909 N N . VAL B 1 17 ? -4.523 -6.727 -8.234 1 98.5 17 VAL B N 1
ATOM 910 C CA . VAL B 1 17 ? -3.131 -6.457 -8.586 1 98.5 17 VAL B CA 1
ATOM 911 C C . VAL B 1 17 ? -3.068 -5.355 -9.641 1 98.5 17 VAL B C 1
ATOM 913 O O . VAL B 1 17 ? -2.289 -4.41 -9.508 1 98.5 17 VAL B O 1
ATOM 916 N N . ARG B 1 18 ? -3.863 -5.477 -10.664 1 97.88 18 ARG B N 1
ATOM 917 C CA . ARG B 1 18 ? -3.893 -4.508 -11.758 1 97.88 18 ARG B CA 1
ATOM 918 C C . ARG B 1 18 ? -4.238 -3.113 -11.242 1 97.88 18 ARG B C 1
ATOM 920 O O . ARG B 1 18 ? -3.561 -2.139 -11.578 1 97.88 18 ARG B O 1
ATOM 927 N N . LYS B 1 19 ? -5.227 -3.023 -10.43 1 96.38 19 LYS B N 1
ATOM 928 C CA . LYS B 1 19 ? -5.68 -1.733 -9.914 1 96.38 19 LYS B CA 1
ATOM 929 C C . LYS B 1 19 ? -4.621 -1.097 -9.016 1 96.38 19 LYS B C 1
ATOM 931 O O . LYS B 1 19 ? -4.355 0.103 -9.117 1 96.38 19 LYS B O 1
ATOM 936 N N . ALA B 1 20 ? -4.043 -1.919 -8.094 1 97 20 ALA B N 1
ATOM 937 C CA . ALA B 1 20 ? -2.967 -1.404 -7.25 1 97 20 ALA B CA 1
ATOM 938 C C . ALA B 1 20 ? -1.813 -0.87 -8.094 1 97 20 ALA B C 1
ATOM 940 O O . ALA B 1 20 ? -1.283 0.209 -7.824 1 97 20 ALA B O 1
ATOM 941 N N . ALA B 1 21 ? -1.432 -1.588 -9.117 1 98.12 21 ALA B N 1
ATOM 942 C CA . ALA B 1 21 ? -0.347 -1.181 -10.008 1 98.12 21 ALA B CA 1
ATOM 943 C C . ALA B 1 21 ? -0.717 0.081 -10.781 1 98.12 21 ALA B C 1
ATOM 945 O O . ALA B 1 21 ? 0.087 1.01 -10.891 1 98.12 21 ALA B O 1
ATOM 946 N N . GLU B 1 22 ? -1.925 0.109 -11.273 1 96.94 22 GLU B N 1
ATOM 947 C CA . GLU B 1 22 ? -2.379 1.25 -12.062 1 96.94 22 GLU B CA 1
ATOM 948 C C . GLU B 1 22 ? -2.4 2.527 -11.227 1 96.94 22 GLU B C 1
ATOM 950 O O . GLU B 1 22 ? -2.053 3.602 -11.719 1 96.94 22 GLU B O 1
ATOM 955 N N . LYS B 1 23 ? -2.854 2.412 -9.977 1 94.19 23 LYS B N 1
ATOM 956 C CA . LYS B 1 23 ? -2.891 3.562 -9.078 1 94.19 23 LYS B CA 1
ATOM 957 C C . LYS B 1 23 ? -1.484 4.086 -8.797 1 94.19 23 LYS B C 1
ATOM 959 O O . LYS B 1 23 ? -1.307 5.266 -8.477 1 94.19 23 LYS B O 1
ATOM 964 N N . THR B 1 24 ? -0.49 3.197 -8.852 1 94.5 24 THR B N 1
ATOM 965 C CA . THR B 1 24 ? 0.903 3.588 -8.664 1 94.5 24 THR B CA 1
ATOM 966 C C . THR B 1 24 ? 1.444 4.277 -9.914 1 94.5 24 THR B C 1
ATOM 968 O O . THR B 1 24 ? 1.958 5.395 -9.844 1 94.5 24 THR B O 1
ATOM 971 N N . ASN B 1 25 ? 1.395 3.67 -10.961 1 94.62 25 ASN B N 1
ATOM 972 C CA . ASN B 1 25 ? 1.791 4.098 -12.297 1 94.62 25 ASN B CA 1
ATOM 973 C C . ASN B 1 25 ? 1.111 3.258 -13.383 1 94.62 25 ASN B C 1
ATOM 975 O O . ASN B 1 25 ? 1.277 2.037 -13.422 1 94.62 25 ASN B O 1
ATOM 979 N N . PRO B 1 26 ? 0.337 3.922 -14.25 1 92.81 26 PRO B N 1
ATOM 980 C CA . PRO B 1 26 ? -0.387 3.158 -15.266 1 92.81 26 PRO B CA 1
ATOM 981 C C . PRO B 1 26 ? 0.529 2.25 -16.078 1 92.81 26 PRO B C 1
ATOM 983 O O . PRO B 1 26 ? 0.107 1.178 -16.531 1 92.81 26 PRO B O 1
ATOM 986 N N . ALA B 1 27 ? 1.742 2.641 -16.266 1 94.75 27 ALA B N 1
ATOM 987 C CA . ALA B 1 27 ? 2.67 1.851 -17.062 1 94.75 27 ALA B CA 1
ATOM 988 C C . ALA B 1 27 ? 3.184 0.645 -16.281 1 94.75 27 ALA B C 1
ATOM 990 O O . ALA B 1 27 ? 3.762 -0.278 -16.859 1 94.75 27 ALA B O 1
ATOM 991 N N . LEU B 1 28 ? 2.998 0.647 -15.008 1 97.38 28 LEU B N 1
ATOM 992 C CA . LEU B 1 28 ? 3.559 -0.391 -14.148 1 97.38 28 LEU B CA 1
ATOM 993 C C . LEU B 1 28 ? 2.908 -1.741 -14.438 1 97.38 28 LEU B C 1
ATOM 995 O O . LEU B 1 28 ? 3.5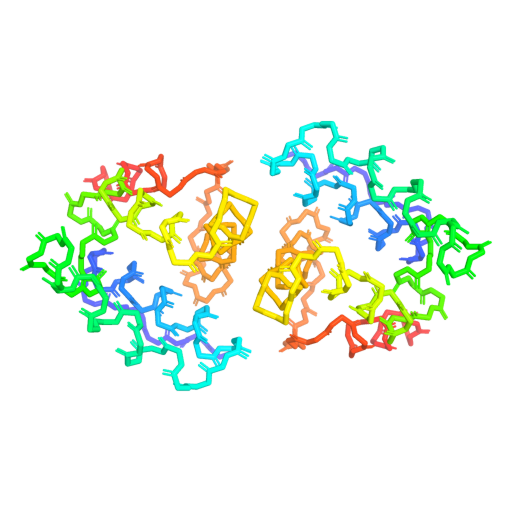45 -2.785 -14.281 1 97.38 28 LEU B O 1
ATOM 999 N N . VAL B 1 29 ? 1.623 -1.762 -14.875 1 97.75 29 VAL B N 1
ATOM 1000 C CA . VAL B 1 29 ? 0.929 -3.012 -15.172 1 97.75 29 VAL B CA 1
ATOM 1001 C C . VAL B 1 29 ? 1.706 -3.799 -16.219 1 97.75 29 VAL B C 1
ATOM 1003 O O . VAL B 1 29 ? 1.954 -4.996 -16.062 1 97.75 29 VAL B O 1
ATOM 1006 N N . ARG B 1 30 ? 2.186 -3.135 -17.266 1 97.19 30 ARG B N 1
ATOM 1007 C CA . ARG B 1 30 ? 2.932 -3.787 -18.344 1 97.19 30 ARG B CA 1
ATOM 1008 C C . ARG B 1 30 ? 4.301 -4.246 -17.859 1 97.19 30 ARG B C 1
ATOM 1010 O O . ARG B 1 30 ? 4.742 -5.352 -18.172 1 97.19 30 ARG B O 1
ATOM 1017 N N . VAL B 1 31 ? 4.938 -3.375 -17.062 1 97.31 31 VAL B N 1
ATOM 1018 C CA . VAL B 1 31 ? 6.246 -3.711 -16.516 1 97.31 31 VAL B CA 1
ATOM 1019 C C . VAL B 1 31 ? 6.133 -4.965 -15.656 1 97.31 31 VAL B C 1
ATOM 1021 O O . VAL B 1 31 ? 6.945 -5.887 -15.781 1 97.31 31 VAL B O 1
ATOM 1024 N N . LEU B 1 32 ? 5.098 -5.016 -14.836 1 98.12 32 LEU B N 1
ATOM 1025 C CA . LEU B 1 32 ? 4.875 -6.16 -13.961 1 98.12 32 LEU B CA 1
ATOM 1026 C C . LEU B 1 32 ? 4.621 -7.426 -14.773 1 98.12 32 LEU B C 1
ATOM 1028 O O . LEU B 1 32 ? 5.184 -8.484 -14.477 1 98.12 32 LEU B O 1
ATOM 1032 N N . GLU B 1 33 ? 3.795 -7.32 -15.781 1 98 33 GLU B N 1
ATOM 1033 C CA . GLU B 1 33 ? 3.455 -8.469 -16.609 1 98 33 GLU B CA 1
ATOM 1034 C C . GLU B 1 33 ? 4.695 -9.047 -17.281 1 98 33 GLU B C 1
ATOM 1036 O O . GLU B 1 33 ? 4.914 -10.258 -17.266 1 98 33 GLU B O 1
ATOM 1041 N N . VAL B 1 34 ? 5.473 -8.164 -17.875 1 98.19 34 VAL B N 1
ATOM 1042 C CA . VAL B 1 34 ? 6.676 -8.602 -18.578 1 98.19 34 VAL B CA 1
ATOM 1043 C C . VAL B 1 34 ? 7.633 -9.258 -17.578 1 98.19 34 VAL B C 1
ATOM 1045 O O . VAL B 1 34 ? 8.148 -10.352 -17.828 1 98.19 34 VAL B O 1
ATOM 1048 N N . HIS B 1 35 ? 7.867 -8.633 -16.469 1 98.5 35 HIS B N 1
ATOM 1049 C CA . HIS B 1 35 ? 8.781 -9.133 -15.445 1 98.5 35 HIS B CA 1
ATOM 1050 C C . HIS B 1 35 ? 8.312 -10.484 -14.914 1 98.5 35 HIS B C 1
ATOM 1052 O O . HIS B 1 35 ? 9.117 -11.406 -14.758 1 98.5 35 HIS B O 1
ATOM 1058 N N . LEU B 1 36 ? 7.004 -10.602 -14.602 1 98.62 36 LEU B N 1
ATOM 1059 C CA . LEU B 1 36 ? 6.453 -11.844 -14.078 1 98.62 36 LEU B CA 1
ATOM 1060 C C . LEU B 1 36 ? 6.578 -12.969 -15.102 1 98.62 36 LEU B C 1
ATOM 1062 O O . LEU B 1 36 ? 6.926 -14.094 -14.75 1 98.62 36 LEU B O 1
ATOM 1066 N N . LYS B 1 37 ? 6.289 -12.656 -16.328 1 98.25 37 LYS B N 1
ATOM 1067 C CA . LYS B 1 37 ? 6.43 -13.664 -17.375 1 98.25 37 LYS B CA 1
ATOM 1068 C C . LYS B 1 37 ? 7.871 -14.148 -17.469 1 98.25 37 LYS B C 1
ATOM 1070 O O . LYS B 1 37 ? 8.117 -15.352 -17.625 1 98.25 37 LYS B O 1
ATOM 1075 N N . GLU B 1 38 ? 8.797 -13.242 -17.375 1 98.31 38 GLU B N 1
ATOM 1076 C CA . GLU B 1 38 ? 10.211 -13.578 -17.484 1 98.31 38 GLU B CA 1
ATOM 1077 C C . GLU B 1 38 ? 10.688 -14.398 -16.297 1 98.31 38 GLU B C 1
ATOM 1079 O O . GLU B 1 38 ? 11.531 -15.289 -16.438 1 98.31 38 GLU B O 1
ATOM 1084 N N . THR B 1 39 ? 10.156 -14.117 -15.172 1 98.06 39 THR B N 1
ATOM 1085 C CA . THR B 1 39 ? 10.742 -14.68 -13.961 1 98.06 39 THR B CA 1
ATOM 1086 C C . THR B 1 39 ? 9.945 -15.883 -13.477 1 98.06 39 THR B C 1
ATOM 1088 O O . THR B 1 39 ? 10.469 -16.75 -12.773 1 98.06 39 THR B O 1
ATOM 1091 N N . THR B 1 40 ? 8.625 -15.984 -13.766 1 97.94 40 THR B N 1
ATOM 1092 C CA . THR B 1 40 ? 7.797 -17.062 -13.227 1 97.94 40 THR B CA 1
ATOM 1093 C C . THR B 1 40 ? 7.16 -17.875 -14.352 1 97.94 40 THR B C 1
ATOM 1095 O O . THR B 1 40 ? 6.605 -18.953 -14.109 1 97.94 40 THR B O 1
ATOM 1098 N N . GLY B 1 41 ? 7.234 -17.359 -15.547 1 98 41 GLY B N 1
ATOM 1099 C CA . GLY B 1 41 ? 6.578 -18 -16.672 1 98 41 GLY B CA 1
ATOM 1100 C C . GLY B 1 41 ? 5.086 -17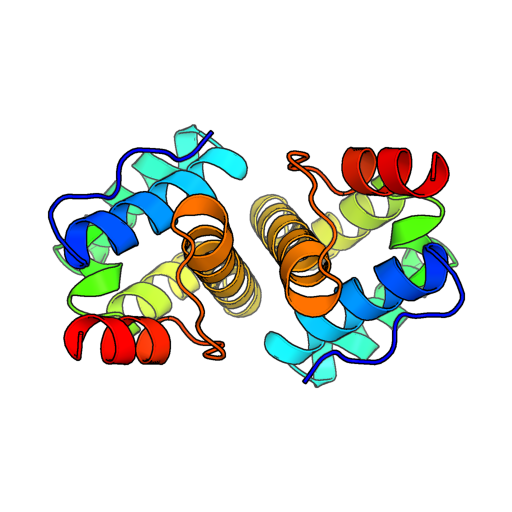.734 -16.734 1 98 41 GLY B C 1
ATOM 1101 O O . GLY B 1 41 ? 4.383 -18.281 -17.578 1 98 41 GLY B O 1
ATOM 1102 N N . MET B 1 42 ? 4.488 -16.875 -15.852 1 98.06 42 MET B N 1
ATOM 1103 C CA . MET B 1 42 ? 3.068 -16.547 -15.773 1 98.06 42 MET B CA 1
ATOM 1104 C C . MET B 1 42 ? 2.857 -15.031 -15.734 1 98.06 42 MET B C 1
ATOM 1106 O O . MET B 1 42 ? 3.803 -14.273 -15.5 1 98.06 42 MET B O 1
ATOM 1110 N N . GLY B 1 43 ? 1.633 -14.508 -16.062 1 97.81 43 GLY B N 1
ATOM 1111 C CA . GLY B 1 43 ? 1.264 -13.109 -15.93 1 97.81 43 GLY B CA 1
ATOM 1112 C C . GLY B 1 43 ? 0.806 -12.742 -14.531 1 97.81 43 GLY B C 1
ATOM 1113 O O . GLY B 1 43 ? 1.3 -13.297 -13.547 1 97.81 43 GLY B O 1
ATOM 1114 N N . LEU B 1 44 ? -0.129 -11.852 -14.484 1 98.62 44 LEU B N 1
ATOM 1115 C CA . LEU B 1 44 ? -0.621 -11.367 -13.203 1 98.62 44 LEU B CA 1
ATOM 1116 C C . LEU B 1 44 ? -1.314 -12.477 -12.422 1 98.62 44 LEU B C 1
ATOM 1118 O O . LEU B 1 44 ? -1.438 -12.406 -11.195 1 98.62 44 LEU B O 1
ATOM 1122 N N . ASP B 1 45 ? -1.759 -13.516 -13.094 1 98.06 45 ASP B N 1
ATOM 1123 C CA . ASP B 1 45 ? -2.521 -14.586 -12.461 1 98.06 45 ASP B CA 1
ATOM 1124 C C . ASP B 1 45 ? -1.651 -15.375 -11.477 1 98.06 45 ASP B C 1
ATOM 1126 O O . ASP B 1 45 ? -2.168 -16.109 -10.641 1 98.06 45 ASP B O 1
ATOM 1130 N N . VAL B 1 46 ? -0.322 -15.18 -11.555 1 98.75 46 VAL B N 1
ATOM 1131 C CA . VAL B 1 46 ? 0.57 -15.859 -10.617 1 98.75 46 VAL B CA 1
ATOM 1132 C C . VAL B 1 46 ? 0.255 -15.422 -9.195 1 98.75 46 VAL B C 1
ATOM 1134 O O . VAL B 1 46 ? 0.453 -16.188 -8.242 1 98.75 46 VAL B O 1
ATOM 1137 N N . ALA B 1 47 ? -0.275 -14.203 -9.039 1 98.75 47 ALA B N 1
ATOM 1138 C CA . ALA B 1 47 ? -0.627 -13.695 -7.715 1 98.75 47 ALA B CA 1
ATOM 1139 C C . ALA B 1 47 ? -1.623 -14.625 -7.02 1 98.75 47 ALA B C 1
ATOM 1141 O O . ALA B 1 47 ? -1.593 -14.773 -5.797 1 98.75 47 ALA B O 1
ATOM 1142 N N . TYR B 1 48 ? -2.504 -15.234 -7.789 1 98.44 48 TYR B N 1
ATOM 1143 C CA . TYR B 1 48 ? -3.51 -16.156 -7.258 1 98.44 48 TYR B CA 1
ATOM 1144 C C . TYR B 1 48 ? -3.002 -17.594 -7.277 1 98.44 48 TYR B C 1
ATOM 1146 O O . TYR B 1 48 ? -3.207 -18.328 -6.316 1 98.44 48 TYR B O 1
ATOM 1154 N N . ARG B 1 49 ? -2.355 -17.953 -8.297 1 98.31 49 ARG B N 1
ATOM 1155 C CA . ARG B 1 49 ? -1.975 -19.359 -8.523 1 98.31 49 ARG B CA 1
ATOM 1156 C C . ARG B 1 49 ? -0.792 -19.75 -7.641 1 98.31 49 ARG B C 1
ATOM 1158 O O . ARG B 1 49 ? -0.691 -20.891 -7.203 1 98.31 49 ARG B O 1
ATOM 1165 N N . ASP B 1 50 ? 0.09 -18.844 -7.383 1 98.44 50 ASP B N 1
ATOM 1166 C CA . ASP B 1 50 ? 1.279 -19.047 -6.562 1 98.44 50 ASP B CA 1
ATOM 1167 C C . ASP B 1 50 ? 1.746 -17.734 -5.93 1 98.44 50 ASP B C 1
ATOM 1169 O O . ASP B 1 50 ? 2.725 -17.141 -6.379 1 98.44 50 ASP B O 1
ATOM 1173 N N . ALA B 1 51 ? 1.103 -17.359 -4.812 1 98.5 51 ALA B N 1
ATOM 1174 C CA . ALA B 1 51 ? 1.315 -16.078 -4.164 1 98.5 51 ALA B CA 1
ATOM 1175 C C . ALA B 1 51 ? 2.766 -15.914 -3.721 1 98.5 51 ALA B C 1
ATOM 1177 O O . ALA B 1 51 ? 3.32 -14.812 -3.766 1 98.5 51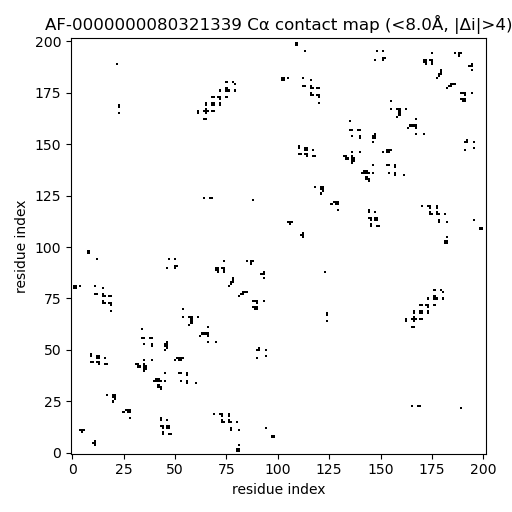 ALA B O 1
ATOM 1178 N N . ASP B 1 52 ? 3.475 -16.969 -3.287 1 98.25 52 ASP B N 1
ATOM 1179 C CA . ASP B 1 52 ? 4.867 -16.906 -2.852 1 98.25 52 ASP B CA 1
ATOM 1180 C C . ASP B 1 52 ? 5.789 -16.547 -4.016 1 98.25 52 ASP B C 1
ATOM 1182 O O . ASP B 1 52 ? 6.66 -15.688 -3.883 1 98.25 52 ASP B O 1
ATOM 1186 N N . ALA B 1 53 ? 5.508 -17.234 -5.148 1 98.56 53 ALA B N 1
ATOM 1187 C CA . ALA B 1 53 ? 6.312 -16.938 -6.328 1 98.56 53 ALA B CA 1
ATOM 1188 C C . ALA B 1 53 ? 6.098 -15.5 -6.789 1 98.56 53 ALA B C 1
ATOM 1190 O O . ALA B 1 53 ? 7.035 -14.828 -7.227 1 98.56 53 ALA B O 1
ATOM 1191 N N . PHE B 1 54 ? 4.836 -15.047 -6.734 1 98.88 54 PHE B N 1
ATOM 1192 C CA . PHE B 1 54 ? 4.512 -13.672 -7.074 1 98.88 54 PHE B CA 1
ATOM 1193 C C . PHE B 1 54 ? 5.32 -12.695 -6.219 1 98.88 54 PHE B C 1
ATOM 1195 O O . PHE B 1 54 ? 5.996 -11.812 -6.746 1 98.88 54 PHE B O 1
ATOM 1202 N N . ILE B 1 55 ? 5.309 -12.883 -4.887 1 98.56 55 ILE B N 1
ATOM 1203 C CA . ILE B 1 55 ? 5.953 -11.953 -3.965 1 98.56 55 ILE B CA 1
ATOM 1204 C C . ILE B 1 55 ? 7.469 -12 -4.16 1 98.56 55 ILE B C 1
ATOM 1206 O O . ILE B 1 55 ? 8.133 -10.961 -4.129 1 98.56 55 ILE B O 1
ATOM 1210 N N . GLU B 1 56 ? 8.062 -13.164 -4.359 1 98.44 56 GLU B N 1
ATOM 1211 C CA . GLU B 1 56 ? 9.492 -13.273 -4.609 1 98.44 56 GLU B CA 1
ATOM 1212 C C . GLU B 1 56 ? 9.891 -12.523 -5.879 1 98.44 56 GLU B C 1
ATOM 1214 O O . GLU B 1 56 ? 10.938 -11.875 -5.926 1 98.44 56 GLU B O 1
ATOM 1219 N N . SER B 1 57 ? 9.062 -12.633 -6.906 1 98.56 57 SER B N 1
ATOM 1220 C CA . SER B 1 57 ? 9.336 -11.93 -8.156 1 98.56 57 SER B CA 1
ATOM 1221 C C . SER B 1 57 ? 9.266 -10.422 -7.961 1 98.56 57 SER B C 1
ATOM 1223 O O . SER B 1 57 ? 10.109 -9.68 -8.477 1 98.56 57 SER B O 1
ATOM 1225 N N . VAL B 1 58 ? 8.273 -9.938 -7.238 1 98.25 58 VAL B N 1
ATOM 1226 C CA . VAL B 1 58 ? 8.094 -8.516 -6.98 1 98.25 58 VAL B CA 1
ATOM 1227 C C . VAL B 1 58 ? 9.258 -7.984 -6.148 1 98.25 58 VAL B C 1
ATOM 1229 O O . VAL B 1 58 ? 9.711 -6.855 -6.359 1 98.25 58 VAL B O 1
ATOM 1232 N N . LYS B 1 59 ? 9.781 -8.789 -5.23 1 97.75 59 LYS B N 1
ATOM 1233 C CA . LYS B 1 59 ? 10.953 -8.398 -4.445 1 97.75 59 LYS B CA 1
ATOM 1234 C C . LYS B 1 59 ? 12.148 -8.109 -5.344 1 97.75 59 LYS B C 1
ATOM 1236 O O . LYS B 1 59 ? 12.93 -7.195 -5.07 1 97.75 59 LYS B O 1
ATOM 1241 N N . LYS B 1 60 ? 12.258 -8.891 -6.332 1 97.31 60 LYS B N 1
ATOM 1242 C CA . LYS B 1 60 ? 13.367 -8.695 -7.262 1 97.31 60 LYS B CA 1
ATOM 1243 C C . LYS B 1 60 ? 13.242 -7.355 -7.984 1 97.31 60 LYS B C 1
ATOM 1245 O O . LYS B 1 60 ? 14.258 -6.727 -8.305 1 97.31 60 LYS B O 1
ATOM 1250 N N . LEU B 1 61 ? 12.047 -6.965 -8.195 1 95.56 61 LEU B N 1
ATOM 1251 C CA . LEU B 1 61 ? 11.797 -5.746 -8.961 1 95.56 61 LEU B CA 1
ATOM 1252 C C . LEU B 1 61 ? 11.859 -4.516 -8.062 1 95.56 61 LEU B C 1
ATOM 1254 O O . LEU B 1 61 ? 12.414 -3.484 -8.453 1 95.56 61 LEU B O 1
ATOM 1258 N N . PHE B 1 62 ? 11.367 -4.551 -6.852 1 96.25 62 PHE B N 1
ATOM 1259 C CA . PHE B 1 62 ? 11.156 -3.352 -6.043 1 96.25 62 PHE B CA 1
ATOM 1260 C C . PHE B 1 62 ? 11.883 -3.469 -4.707 1 96.25 62 PHE B C 1
ATOM 1262 O O . PHE B 1 62 ? 11.812 -2.559 -3.877 1 96.25 62 PHE B O 1
ATOM 1269 N N . GLY B 1 63 ? 12.555 -4.559 -4.422 1 95 63 GLY B N 1
ATOM 1270 C CA . GLY B 1 63 ? 13.188 -4.773 -3.131 1 95 63 GLY B CA 1
ATOM 1271 C C . GLY B 1 63 ? 12.219 -5.277 -2.072 1 95 63 GLY B C 1
ATOM 1272 O O . GLY B 1 63 ? 11.016 -5.371 -2.318 1 95 63 GLY B O 1
ATOM 1273 N N . GLU B 1 64 ? 12.758 -5.684 -0.916 1 95.12 64 GLU B N 1
ATOM 1274 C CA . GLU B 1 64 ? 12 -6.32 0.162 1 95.12 64 GLU B CA 1
ATOM 1275 C C . GLU B 1 64 ? 10.883 -5.41 0.667 1 95.12 64 GLU B C 1
ATOM 1277 O O . GLU B 1 64 ? 9.727 -5.82 0.739 1 95.12 64 GLU B O 1
ATOM 1282 N N . TYR B 1 65 ? 11.195 -4.125 0.913 1 94.94 65 TYR B N 1
ATOM 1283 C CA . TYR B 1 65 ? 10.211 -3.199 1.462 1 94.94 65 TYR B CA 1
ATOM 1284 C C . TYR B 1 65 ? 9.164 -2.83 0.417 1 94.94 65 TYR B C 1
ATOM 1286 O O . TYR B 1 65 ? 7.965 -2.818 0.708 1 94.94 65 TYR B O 1
ATOM 1294 N N . GLY B 1 66 ? 9.633 -2.508 -0.815 1 96.44 66 GLY B N 1
ATOM 1295 C CA . GLY B 1 66 ? 8.703 -2.211 -1.893 1 96.44 66 GLY B CA 1
ATOM 1296 C C . GLY B 1 66 ? 7.711 -3.33 -2.148 1 96.44 66 GLY B C 1
ATOM 1297 O O . GLY B 1 66 ? 6.523 -3.076 -2.357 1 96.44 66 GLY B O 1
ATOM 1298 N N . ALA B 1 67 ? 8.188 -4.535 -2.07 1 97.56 67 ALA B N 1
ATOM 1299 C CA . ALA B 1 67 ? 7.32 -5.688 -2.303 1 97.56 67 ALA B CA 1
ATOM 1300 C C . ALA B 1 67 ? 6.262 -5.812 -1.21 1 97.56 67 ALA B C 1
ATOM 1302 O O . ALA B 1 67 ? 5.098 -6.102 -1.493 1 97.56 67 ALA B O 1
ATOM 1303 N N . ARG B 1 68 ? 6.641 -5.609 -0.007 1 97.75 68 ARG B N 1
ATOM 1304 C CA . ARG B 1 68 ? 5.699 -5.711 1.105 1 97.75 68 ARG B CA 1
ATOM 1305 C C . ARG B 1 68 ? 4.641 -4.617 1.03 1 97.75 68 ARG B C 1
ATOM 1307 O O . ARG B 1 68 ? 3.455 -4.879 1.242 1 97.75 68 ARG B O 1
ATOM 1314 N N . PHE B 1 69 ? 5.098 -3.422 0.68 1 97.88 69 PHE B N 1
ATOM 1315 C CA . PHE B 1 69 ? 4.145 -2.33 0.515 1 97.88 69 PHE B CA 1
ATOM 1316 C C . PHE B 1 69 ? 3.143 -2.65 -0.587 1 97.88 69 PHE B C 1
ATOM 1318 O O . PHE B 1 69 ? 1.941 -2.424 -0.426 1 97.88 69 PHE B O 1
ATOM 1325 N N . PHE B 1 70 ? 3.648 -3.143 -1.705 1 98.31 70 PHE B N 1
ATOM 1326 C CA . PHE B 1 70 ? 2.779 -3.486 -2.824 1 98.31 70 PHE B CA 1
ATOM 1327 C C . PHE B 1 70 ? 1.778 -4.562 -2.422 1 98.31 70 PHE B C 1
ATOM 1329 O O . PHE B 1 70 ? 0.601 -4.488 -2.779 1 98.31 70 PHE B O 1
ATOM 1336 N N . GLU B 1 71 ? 2.289 -5.547 -1.7 1 98.44 71 GLU B N 1
ATOM 1337 C CA . GLU B 1 71 ? 1.426 -6.602 -1.176 1 98.44 71 GLU B CA 1
ATOM 1338 C C . GLU B 1 71 ? 0.269 -6.016 -0.37 1 98.44 71 GLU B C 1
ATOM 1340 O O . GLU B 1 71 ? -0.887 -6.395 -0.571 1 98.44 71 GLU B O 1
ATOM 1345 N N . LEU B 1 72 ? 0.574 -5.121 0.511 1 96.75 72 LEU B N 1
ATOM 1346 C CA . LEU B 1 72 ? -0.447 -4.477 1.332 1 96.75 72 LEU B CA 1
ATOM 1347 C C . LEU B 1 72 ? -1.422 -3.688 0.466 1 96.75 72 LEU B C 1
ATOM 1349 O O . LEU B 1 72 ? -2.623 -3.654 0.748 1 96.75 72 LEU B O 1
ATOM 1353 N N . ALA B 1 73 ? -0.902 -3.006 -0.569 1 96.56 73 ALA B N 1
ATOM 1354 C CA . ALA B 1 73 ? -1.767 -2.254 -1.475 1 96.56 73 ALA B CA 1
ATOM 1355 C C . ALA B 1 73 ? -2.746 -3.178 -2.191 1 96.56 73 ALA B C 1
ATOM 1357 O O . ALA B 1 73 ? -3.918 -2.838 -2.365 1 96.56 73 ALA B O 1
ATOM 1358 N N . ILE B 1 74 ? -2.287 -4.293 -2.607 1 97.81 74 ILE B N 1
ATOM 1359 C CA . ILE B 1 74 ? -3.135 -5.266 -3.289 1 97.81 74 ILE B CA 1
ATOM 1360 C C . ILE B 1 74 ? -4.246 -5.73 -2.348 1 97.81 74 ILE B C 1
ATOM 1362 O O . ILE B 1 74 ? -5.414 -5.777 -2.734 1 97.81 74 ILE B O 1
ATOM 1366 N N . ILE B 1 75 ? -3.865 -6.031 -1.142 1 97.19 75 ILE B N 1
ATOM 1367 C CA . ILE B 1 75 ? -4.832 -6.5 -0.156 1 97.19 75 ILE B CA 1
ATOM 1368 C C . ILE B 1 75 ? -5.859 -5.402 0.123 1 97.19 75 ILE B C 1
ATOM 1370 O O . ILE B 1 75 ? -7.055 -5.68 0.254 1 97.19 75 ILE B O 1
ATOM 1374 N N . GLY B 1 76 ? -5.387 -4.195 0.171 1 94.19 76 GLY B N 1
ATOM 1375 C CA . GLY B 1 76 ? -6.305 -3.074 0.297 1 94.19 76 GLY B CA 1
ATOM 1376 C C . GLY B 1 76 ? -7.328 -3.01 -0.822 1 94.19 76 GLY B C 1
ATOM 1377 O O . GLY B 1 76 ? -8.508 -2.738 -0.58 1 94.19 76 GLY B O 1
ATOM 1378 N N . GLU B 1 77 ? -6.859 -3.242 -2.012 1 94.62 77 GLU B N 1
ATOM 1379 C CA . GLU B 1 77 ? -7.777 -3.242 -3.146 1 94.62 77 GLU B CA 1
ATOM 1380 C C . GLU B 1 77 ? -8.828 -4.344 -3.008 1 94.62 77 GLU B C 1
ATOM 1382 O O . GLU B 1 77 ? -9.992 -4.141 -3.342 1 94.62 77 GLU B O 1
ATOM 1387 N N . ILE B 1 78 ? -8.414 -5.465 -2.561 1 95.12 78 ILE B N 1
ATOM 1388 C CA . ILE B 1 78 ? -9.328 -6.59 -2.395 1 95.12 78 ILE B CA 1
ATOM 1389 C C . ILE B 1 78 ? -10.43 -6.219 -1.404 1 95.12 78 ILE B C 1
ATOM 1391 O O . ILE B 1 78 ? -11.609 -6.484 -1.649 1 95.12 78 ILE B O 1
ATOM 1395 N N . ARG B 1 79 ? -10.039 -5.551 -0.412 1 92.81 79 ARG B N 1
ATOM 1396 C CA . ARG B 1 79 ? -11.008 -5.133 0.596 1 92.81 79 ARG B CA 1
ATOM 1397 C C . ARG B 1 79 ? -11.891 -4.004 0.073 1 92.81 79 ARG B C 1
ATOM 1399 O O . ARG B 1 79 ? -13.117 -4.074 0.16 1 92.81 79 ARG B O 1
ATOM 1406 N N . ASP B 1 80 ? -11.258 -3.045 -0.533 1 88.19 80 ASP B N 1
ATOM 1407 C CA . ASP B 1 80 ? -11.93 -1.796 -0.875 1 88.19 80 ASP B CA 1
ATOM 1408 C C . ASP B 1 80 ? -12.781 -1.958 -2.133 1 88.19 80 ASP B C 1
ATOM 1410 O O . ASP B 1 80 ? -13.906 -1.461 -2.195 1 88.19 80 ASP B O 1
ATOM 1414 N N . THR B 1 81 ? -12.203 -2.559 -3.037 1 85.88 81 THR B N 1
ATOM 1415 C CA . THR B 1 81 ? -12.852 -2.625 -4.344 1 85.88 81 THR B CA 1
ATOM 1416 C C . THR B 1 81 ? -13.852 -3.773 -4.395 1 85.88 81 THR B C 1
ATOM 1418 O O . THR B 1 81 ? -14.938 -3.631 -4.965 1 85.88 81 THR B O 1
ATOM 1421 N N . PHE B 1 82 ? -13.555 -4.848 -3.629 1 86.94 82 PHE B N 1
ATOM 1422 C CA . PHE B 1 82 ? -14.398 -6.02 -3.83 1 86.94 82 PHE B CA 1
ATOM 1423 C C . PHE B 1 82 ? -15.148 -6.371 -2.553 1 86.94 82 PHE B C 1
ATOM 1425 O O . PHE B 1 82 ? -15.938 -7.32 -2.531 1 86.94 82 PHE B O 1
ATOM 1432 N N . GLY B 1 83 ? -14.828 -5.668 -1.524 1 86.88 83 GLY B N 1
ATOM 1433 C CA . GLY B 1 83 ? -15.609 -5.785 -0.306 1 86.88 83 GLY B CA 1
ATOM 1434 C C . GLY B 1 83 ? -15.359 -7.078 0.445 1 86.88 83 GLY B C 1
ATOM 1435 O O . GLY B 1 83 ? -16.234 -7.578 1.146 1 86.88 83 GLY B O 1
ATOM 1436 N N . ILE B 1 84 ? -14.234 -7.641 0.183 1 87.44 84 ILE B N 1
ATOM 1437 C CA . ILE B 1 84 ? -13.898 -8.883 0.87 1 87.44 84 ILE B CA 1
ATOM 1438 C C . ILE B 1 84 ? -13.336 -8.57 2.258 1 87.44 84 ILE B C 1
ATOM 1440 O O . ILE B 1 84 ? -12.281 -7.945 2.383 1 87.44 84 ILE B O 1
ATOM 1444 N N . ALA B 1 85 ? -14.039 -9.016 3.188 1 86.88 85 ALA B N 1
ATOM 1445 C CA . ALA B 1 85 ? -13.594 -8.82 4.566 1 86.88 85 ALA B CA 1
ATOM 1446 C C . ALA B 1 85 ? -12.547 -9.859 4.961 1 86.88 85 ALA B C 1
ATOM 1448 O O . ALA B 1 85 ? -12.789 -11.062 4.852 1 86.88 85 ALA B O 1
ATOM 1449 N N . THR B 1 86 ? -11.352 -9.492 5.051 1 90.06 86 THR B N 1
ATOM 1450 C CA . THR B 1 86 ? -10.273 -10.359 5.52 1 90.06 86 THR B CA 1
ATOM 1451 C C . THR B 1 86 ? -9.383 -9.625 6.52 1 90.06 86 THR B C 1
ATOM 1453 O O . THR B 1 86 ? -9.109 -8.438 6.352 1 90.06 86 THR B O 1
ATOM 1456 N N . ALA B 1 87 ? -8.938 -10.383 7.512 1 88.25 87 ALA B N 1
ATOM 1457 C CA . ALA B 1 87 ? -7.992 -9.828 8.477 1 88.25 87 ALA B CA 1
ATOM 1458 C C . ALA B 1 87 ? -6.555 -10.172 8.102 1 88.25 87 ALA B C 1
ATOM 1460 O O . ALA B 1 87 ? -5.609 -9.742 8.766 1 88.25 87 ALA B O 1
ATOM 1461 N N . ALA B 1 88 ? -6.426 -10.945 7.031 1 92.06 88 ALA B N 1
ATOM 1462 C CA . ALA B 1 88 ? -5.098 -11.383 6.605 1 92.06 88 ALA B CA 1
ATOM 1463 C C . ALA B 1 88 ? -4.254 -10.203 6.141 1 92.06 88 ALA B C 1
ATOM 1465 O O . ALA B 1 88 ? -4.766 -9.281 5.5 1 92.06 88 ALA B O 1
ATOM 1466 N N . ASP B 1 89 ? -2.939 -10.359 6.422 1 91.56 89 ASP B N 1
ATOM 1467 C CA . ASP B 1 89 ? -2.055 -9.258 6.043 1 91.56 89 ASP B CA 1
ATOM 1468 C C . ASP B 1 89 ? -1.031 -9.711 5.004 1 91.56 89 ASP B C 1
ATOM 1470 O O . ASP B 1 89 ? -0.102 -8.969 4.676 1 91.56 89 ASP B O 1
ATOM 1474 N N . THR B 1 90 ? -1.125 -10.922 4.625 1 96.94 90 THR B N 1
ATOM 1475 C CA . THR B 1 90 ? -0.299 -11.391 3.518 1 96.94 90 THR B CA 1
ATOM 1476 C C . THR B 1 90 ? -1.169 -11.844 2.346 1 96.94 90 THR B C 1
ATOM 1478 O O . THR B 1 90 ? -2.289 -12.312 2.545 1 96.94 90 THR B O 1
ATOM 1481 N N . LEU B 1 91 ? -0.655 -11.734 1.17 1 98.19 91 LEU B N 1
ATOM 1482 C CA . LEU B 1 91 ? -1.387 -12.148 -0.021 1 98.19 91 LEU B CA 1
ATOM 1483 C C . LEU B 1 91 ? -1.622 -13.656 -0.011 1 98.19 91 LEU B C 1
ATOM 1485 O O . LEU B 1 91 ? -2.693 -14.125 -0.405 1 98.19 91 LEU B O 1
ATOM 1489 N N . ARG B 1 92 ? -0.617 -14.391 0.458 1 98.12 92 ARG B N 1
ATOM 1490 C CA . ARG B 1 92 ? -0.739 -15.844 0.565 1 98.12 92 ARG B CA 1
ATOM 1491 C C . ARG B 1 92 ? -1.976 -16.234 1.37 1 98.12 92 ARG B C 1
ATOM 1493 O O . ARG B 1 92 ? -2.771 -17.062 0.932 1 98.12 92 ARG B O 1
ATOM 1500 N N . ASP B 1 93 ? -2.162 -15.609 2.516 1 97.69 93 ASP B N 1
ATOM 1501 C CA . ASP B 1 93 ? -3.273 -15.953 3.398 1 97.69 93 ASP B CA 1
ATOM 1502 C C . ASP B 1 93 ? -4.605 -15.5 2.807 1 97.69 93 ASP B C 1
ATOM 1504 O O . ASP B 1 93 ? -5.617 -16.188 2.945 1 97.69 93 ASP B O 1
ATOM 1508 N N . VAL B 1 94 ? -4.617 -14.359 2.164 1 97.44 94 VAL B N 1
ATOM 1509 C CA . VAL B 1 94 ? -5.84 -13.891 1.52 1 97.44 94 VAL B CA 1
ATOM 1510 C C . VAL B 1 94 ? -6.254 -14.859 0.42 1 97.44 94 VAL B C 1
ATOM 1512 O O . VAL B 1 94 ? -7.426 -15.227 0.316 1 97.44 94 VAL B O 1
ATOM 1515 N N . VAL B 1 95 ? -5.312 -15.297 -0.401 1 97.81 95 VAL B N 1
ATOM 1516 C CA . VAL B 1 95 ? -5.594 -16.219 -1.501 1 97.81 95 VAL B CA 1
ATOM 1517 C C . VAL B 1 95 ? -6.102 -17.547 -0.947 1 97.81 95 VAL B C 1
ATOM 1519 O O . VAL B 1 95 ? -7.047 -18.125 -1.485 1 97.81 95 VAL B O 1
ATOM 1522 N N . ARG B 1 96 ? -5.469 -17.984 0.143 1 97.25 96 ARG B N 1
ATOM 1523 C CA . ARG B 1 96 ? -5.93 -19.203 0.79 1 97.25 96 ARG B CA 1
ATOM 1524 C C . ARG B 1 96 ? -7.387 -19.078 1.23 1 97.25 96 ARG B C 1
ATOM 1526 O O . ARG B 1 96 ? -8.188 -20 1.031 1 97.25 96 ARG B O 1
ATOM 1533 N N . GLU B 1 97 ? -7.73 -17.969 1.832 1 96.12 97 GLU B N 1
ATOM 1534 C CA . GLU B 1 97 ? -9.109 -17.703 2.244 1 96.12 97 GLU B CA 1
ATOM 1535 C C . GLU B 1 97 ? -10.055 -17.734 1.049 1 96.12 97 GLU B C 1
ATOM 1537 O O . GLU B 1 97 ? -11.133 -18.328 1.121 1 96.12 97 GLU B O 1
ATOM 1542 N N . LEU B 1 98 ? -9.656 -17.156 -0.027 1 95.44 98 LEU B N 1
ATOM 1543 C CA . LEU B 1 98 ? -10.5 -17.031 -1.215 1 95.44 98 LEU B CA 1
ATOM 1544 C C . LEU B 1 98 ? -10.695 -18.391 -1.885 1 95.44 98 LEU B C 1
ATOM 1546 O O . LEU B 1 98 ? -11.766 -18.656 -2.432 1 95.44 98 LEU B O 1
ATOM 1550 N N . LYS B 1 99 ? -9.664 -19.141 -1.864 1 95.44 99 LYS B N 1
ATOM 1551 C CA . LYS B 1 99 ? -9.758 -20.469 -2.451 1 95.44 99 LYS B CA 1
ATOM 1552 C C . LYS B 1 99 ? -10.695 -21.375 -1.642 1 95.44 99 LYS B C 1
ATOM 1554 O O . LYS B 1 99 ? -11.25 -22.344 -2.168 1 95.44 99 LYS B O 1
ATOM 1559 N N . GLY B 1 100 ? -10.828 -20.969 -0.426 1 88.5 100 GLY B N 1
ATOM 1560 C CA . GLY B 1 100 ? -11.727 -21.75 0.422 1 88.5 100 GLY B CA 1
ATOM 1561 C C . GLY B 1 100 ? -13.164 -21.297 0.335 1 88.5 100 GLY B C 1
ATOM 1562 O O . GLY B 1 100 ? -14.047 -21.875 0.962 1 88.5 100 GLY B O 1
ATOM 1563 N N . MET B 1 101 ? -13.508 -20.266 -0.327 1 79.44 101 MET B N 1
ATOM 1564 C CA . MET B 1 101 ? -14.867 -19.75 -0.524 1 79.44 101 MET B CA 1
ATOM 1565 C C . MET B 1 101 ? -15.555 -20.484 -1.677 1 79.44 101 MET B C 1
ATOM 1567 O O . MET B 1 101 ? -16.75 -20.75 -1.618 1 79.44 101 MET B O 1
#

Foldseek 3Di:
DQPDDDPAVLVLLLVLLQVLQVVVPVCSQVVQQVQCCVQPVGGSSCCLVPVPSSLVSVCVVQNDVRSLVSQQSSVVCSCVRNVDDDPDSGSVVVSVVRVVD/DQPDDDPAVLVLLLVLLQVLQVVVPVCSQVVQQVQCCVQPVGGSSCCLVPVPSSLVSVCVVQNDVRSLVSQQSSVVSSCVRNVDDDPDSGSVVVSVVRVVD

Organism: NCBI:txid113653

InterPro domains:
  IPR021609 Nitrosopumilus output domain 5 [PF11537] (8-99)
  IPR044908 Nitrosopumilus output domain 5-like superfamily [G3DSA:1.10.1200.200] (7-101)

Radius of gyration: 16.44 Å; Cα contacts (8 Å, |Δi|>4): 262; chains: 2; bounding box: 36×41×38 Å

Solvent-accessible surface area (backbone atoms only — not comparable to full-atom values): 10824 Å² total; per-residue (Å²): 129,83,58,79,77,56,95,40,66,55,52,40,47,34,47,18,46,45,50,43,32,37,76,65,36,67,68,41,43,57,53,49,33,54,50,33,33,73,74,72,71,35,50,62,57,30,50,55,76,36,31,66,62,37,50,55,54,39,25,73,74,53,35,70,65,27,28,44,25,41,44,40,22,25,53,32,32,38,34,70,61,66,63,47,88,69,89,60,83,44,59,54,54,44,44,53,53,52,73,69,106,126,83,58,80,77,57,95,41,65,58,52,41,49,33,48,17,45,44,49,43,32,37,74,64,36,67,66,41,44,59,53,50,32,55,51,33,33,73,73,71,72,35,49,60,55,30,52,55,77,37,30,67,60,37,50,55,54,40,24,72,75,52,34,70,67,27,26,44,24,41,43,40,22,24,53,33,34,39,33,69,64,67,64,47,88,71,90,60,85,45,60,53,54,45,44,55,55,52,74,69,107

Secondary structure (DSSP, 8-state):
--PPPPSSHHHHHHHHHHHHHHHH-TTHHHHHHHHHHHHHS--TTHHHH-HHHHHHHHHHHHHHHHHHHHHHHHHHHHHHHH-------SHHHHHHHHHT-/------SSHHHHHHHHHHHHHHHH-TTHHHHHHHHHHHHHS--TTHHHH-HHHHHHHHHHHHHHHHHHHHHHHHHHHHHHHH-------SHHHHHHHHHT-

Nearest PDB structures (foldseek):
  2p9x-assembly1_A  TM=9.470E-01  e=4.524E-06  Pyrococcus horikoshii OT3
  2p9x-assembly2_B-2  TM=9.443E-01  e=4.290E-06  Pyrococcus horikoshii OT3
  2p9x-assembly1_A  TM=9.482E-01  e=4.063E-06  Pyrococcus horikoshii OT3
  2p9x-assembly2_B-2  TM=9.456E-01  e=5.296E-06  Pyrococcus horikoshii OT3